Protein AF-A0A2R5GHR4-F1 (afdb_monomer_lite)

pLDDT: mean 83.98, std 18.54, range [34.81, 98.81]

Structure (mmCIF, N/CA/C/O backbone):
data_AF-A0A2R5GHR4-F1
#
_entry.id   AF-A0A2R5GHR4-F1
#
loop_
_atom_site.group_PDB
_atom_site.id
_atom_site.type_symbol
_atom_site.label_atom_id
_atom_site.label_alt_id
_atom_site.label_comp_id
_atom_site.label_asym_id
_atom_site.label_entity_id
_atom_site.label_seq_id
_atom_site.pdbx_PDB_ins_code
_atom_site.Cartn_x
_atom_site.Cartn_y
_atom_site.Cartn_z
_atom_site.occupancy
_atom_site.B_iso_or_equiv
_atom_site.auth_seq_id
_atom_site.auth_comp_id
_atom_site.auth_asym_id
_atom_site.auth_atom_id
_atom_site.pdbx_PDB_model_num
ATOM 1 N N . MET A 1 1 ? -2.493 9.385 21.998 1.00 93.25 1 MET A N 1
ATOM 2 C CA . MET A 1 1 ? -1.986 8.633 20.828 1.00 93.25 1 MET A CA 1
ATOM 3 C C . MET A 1 1 ? -2.315 9.451 19.591 1.00 93.25 1 MET A C 1
ATOM 5 O O . MET A 1 1 ? -3.429 9.962 19.545 1.00 93.25 1 MET A O 1
ATOM 9 N N . LEU A 1 2 ? -1.387 9.630 18.653 1.00 97.12 2 LEU A N 1
ATOM 10 C CA . LEU A 1 2 ? -1.606 10.367 17.405 1.00 97.12 2 LEU A CA 1
ATOM 11 C C . LEU A 1 2 ? -1.816 9.388 16.244 1.00 97.12 2 LEU A C 1
ATOM 13 O O . LEU A 1 2 ? -0.908 8.634 15.893 1.00 97.12 2 LEU A O 1
ATOM 17 N N . ILE A 1 3 ? -3.004 9.427 15.641 1.00 98.25 3 ILE A N 1
ATOM 18 C CA . ILE A 1 3 ? -3.356 8.667 14.438 1.00 98.25 3 ILE A CA 1
ATOM 19 C C . ILE A 1 3 ? -3.465 9.640 13.264 1.00 98.25 3 ILE A C 1
ATOM 21 O O . ILE A 1 3 ? -4.200 10.628 13.334 1.00 98.25 3 ILE A O 1
ATOM 25 N N . VAL A 1 4 ? -2.768 9.342 12.171 1.00 98.69 4 VAL A N 1
ATOM 26 C CA . VAL A 1 4 ? -2.856 10.110 10.926 1.00 98.69 4 VAL A CA 1
ATOM 27 C C . VAL A 1 4 ? -3.573 9.283 9.865 1.00 98.69 4 VAL A C 1
ATOM 29 O O . VAL A 1 4 ? -3.144 8.176 9.544 1.00 98.69 4 VAL A O 1
ATOM 32 N N . ILE A 1 5 ? -4.662 9.823 9.323 1.00 98.69 5 ILE A N 1
ATOM 33 C CA . ILE A 1 5 ? -5.384 9.276 8.174 1.00 98.69 5 ILE A CA 1
ATOM 34 C C . ILE A 1 5 ? -4.903 10.023 6.930 1.00 98.69 5 ILE A C 1
ATOM 36 O O . ILE A 1 5 ? -5.068 11.236 6.841 1.00 98.69 5 ILE A O 1
ATOM 40 N N . VAL A 1 6 ? -4.301 9.311 5.984 1.00 98.62 6 VAL A N 1
ATOM 41 C CA . VAL A 1 6 ? -3.724 9.892 4.769 1.00 98.62 6 VAL A CA 1
ATOM 42 C C . VAL A 1 6 ? -4.633 9.616 3.579 1.00 98.62 6 VAL A C 1
ATOM 44 O O . VAL A 1 6 ? -4.903 8.458 3.241 1.00 98.62 6 VAL A O 1
ATOM 47 N N . ASP A 1 7 ? -5.060 10.696 2.935 1.00 98.12 7 ASP A N 1
ATOM 48 C CA . ASP A 1 7 ? -5.719 10.695 1.637 1.00 98.12 7 ASP A CA 1
ATOM 49 C C . ASP A 1 7 ? -4.663 10.774 0.532 1.00 98.12 7 ASP A C 1
ATOM 51 O O . ASP A 1 7 ? -4.136 11.845 0.234 1.00 98.12 7 ASP A O 1
ATOM 55 N N . ALA A 1 8 ? -4.329 9.634 -0.071 1.00 97.44 8 ALA A N 1
ATOM 56 C CA . ALA A 1 8 ? -3.415 9.581 -1.209 1.00 97.44 8 ALA A CA 1
ATOM 57 C C . ALA A 1 8 ? -4.146 9.441 -2.556 1.00 97.44 8 ALA A C 1
ATOM 59 O O . ALA A 1 8 ? -3.587 8.919 -3.528 1.00 97.44 8 ALA A O 1
ATOM 60 N N . PHE A 1 9 ? -5.405 9.866 -2.624 1.00 95.75 9 PHE A N 1
ATOM 61 C CA . PHE A 1 9 ? -6.159 9.902 -3.867 1.00 95.75 9 PHE A CA 1
ATOM 62 C C . PHE A 1 9 ? -5.981 11.234 -4.609 1.00 95.75 9 PHE A C 1
ATOM 64 O O . PHE A 1 9 ? -5.372 12.180 -4.112 1.00 95.75 9 PHE A O 1
ATOM 71 N N . ASP A 1 10 ? -6.522 11.307 -5.823 1.00 91.31 10 ASP A N 1
ATOM 72 C CA . ASP A 1 10 ? -6.553 12.537 -6.609 1.00 91.31 10 ASP A CA 1
ATOM 73 C C . ASP A 1 10 ? -7.741 13.424 -6.194 1.00 91.31 10 ASP A C 1
ATOM 75 O O . ASP A 1 10 ? -8.857 12.918 -6.025 1.00 91.31 10 ASP A O 1
ATOM 79 N N . ASP A 1 11 ? -7.516 14.726 -6.007 1.00 88.75 11 ASP A N 1
ATOM 80 C CA . ASP A 1 11 ? -8.547 15.672 -5.546 1.00 88.75 11 ASP A CA 1
ATOM 81 C C . ASP A 1 11 ? -9.583 15.968 -6.638 1.00 88.75 11 ASP A C 1
ATOM 83 O O . ASP A 1 11 ? -10.757 16.200 -6.349 1.00 88.75 11 ASP A O 1
ATOM 87 N N . GLU A 1 12 ? -9.177 15.881 -7.905 1.00 89.94 12 GLU A N 1
ATOM 88 C CA . GLU A 1 12 ? -10.015 16.239 -9.055 1.00 89.94 12 GLU A CA 1
ATOM 89 C C . GLU A 1 12 ? -11.048 15.158 -9.411 1.00 89.94 12 GLU A C 1
ATOM 91 O O . GLU A 1 12 ? -12.048 15.416 -10.085 1.00 89.94 12 GLU A O 1
ATOM 96 N N . LYS A 1 13 ? -10.832 13.916 -8.965 1.00 91.75 13 LYS A N 1
ATOM 97 C CA . LYS A 1 13 ? -11.663 12.771 -9.349 1.00 91.75 13 LYS A CA 1
ATOM 98 C C . LYS A 1 13 ? -12.754 12.516 -8.311 1.00 91.75 13 LYS A C 1
ATOM 100 O O . LYS A 1 13 ? -12.500 12.003 -7.226 1.00 91.75 13 LYS A O 1
ATOM 105 N N . ALA A 1 14 ? -14.013 12.765 -8.677 1.00 94.38 14 ALA A N 1
ATOM 106 C CA . ALA A 1 14 ? -15.164 12.548 -7.788 1.00 94.38 14 ALA A CA 1
ATOM 107 C C . ALA A 1 14 ? -15.257 11.112 -7.231 1.00 94.38 14 ALA A C 1
ATOM 109 O O . ALA A 1 14 ? -15.670 10.893 -6.093 1.00 94.38 14 ALA A O 1
ATOM 110 N N . GLU A 1 15 ? -14.869 10.118 -8.030 1.00 92.19 15 GLU A N 1
ATOM 111 C CA . GLU A 1 15 ? -14.838 8.718 -7.613 1.00 92.19 15 GLU A CA 1
ATOM 112 C C . GLU A 1 15 ? -13.804 8.451 -6.504 1.00 92.19 15 GLU A C 1
ATOM 114 O O . GLU A 1 15 ? -14.095 7.729 -5.549 1.00 92.19 15 GLU A O 1
ATOM 119 N N . ASP A 1 16 ? -12.626 9.056 -6.616 1.00 94.00 16 ASP A N 1
ATOM 120 C CA . ASP A 1 16 ? -11.531 8.975 -5.650 1.00 94.00 16 ASP A CA 1
ATOM 121 C C . ASP A 1 16 ? -11.942 9.622 -4.316 1.00 94.00 16 ASP A C 1
ATOM 123 O O . ASP A 1 16 ? -11.793 9.017 -3.253 1.00 94.00 16 ASP A O 1
ATOM 127 N N . ARG A 1 17 ? -12.602 10.787 -4.368 1.00 96.00 17 ARG A N 1
ATOM 128 C CA . ARG A 1 17 ? -13.162 11.453 -3.176 1.00 96.00 17 ARG A CA 1
ATOM 129 C C . ARG A 1 17 ? -14.208 10.589 -2.463 1.00 96.00 17 ARG A C 1
ATOM 131 O O . ARG A 1 17 ? -14.214 10.492 -1.236 1.00 96.00 17 ARG A O 1
ATOM 138 N N . ARG A 1 18 ? -15.086 9.913 -3.219 1.00 95.88 18 ARG A N 1
ATOM 139 C CA . ARG A 1 18 ? -16.081 8.977 -2.653 1.00 95.88 18 ARG A CA 1
ATOM 140 C C . ARG A 1 18 ? -15.417 7.784 -1.968 1.00 95.88 18 ARG A C 1
ATOM 142 O O . ARG A 1 18 ? -15.896 7.348 -0.921 1.00 95.88 18 ARG A O 1
ATOM 149 N N . GLN A 1 19 ? -14.341 7.255 -2.551 1.00 95.31 19 GLN A N 1
ATOM 150 C CA . GLN A 1 19 ? -13.579 6.152 -1.962 1.00 95.31 19 GLN A CA 1
ATOM 151 C C . GLN A 1 19 ? -12.899 6.577 -0.667 1.00 95.31 19 GLN A C 1
ATOM 153 O O . GLN A 1 19 ? -13.066 5.895 0.345 1.00 95.31 19 GLN A O 1
ATOM 158 N N . PHE A 1 20 ? -12.213 7.722 -0.667 1.00 97.81 20 PHE A N 1
ATOM 159 C CA . PHE A 1 20 ? -11.577 8.228 0.542 1.00 97.81 20 PHE A CA 1
ATOM 160 C C . PHE A 1 20 ? -12.599 8.500 1.652 1.00 97.81 20 PHE A C 1
ATOM 162 O O . PHE A 1 20 ? -12.422 8.024 2.768 1.00 97.81 20 PHE A O 1
ATOM 169 N N . ALA A 1 21 ? -13.731 9.142 1.346 1.00 97.94 21 ALA A N 1
ATOM 170 C CA . ALA A 1 21 ? -14.786 9.372 2.336 1.00 97.94 21 ALA A CA 1
ATOM 171 C C . ALA A 1 21 ? -15.351 8.060 2.925 1.00 97.94 21 ALA A C 1
ATOM 173 O O . ALA A 1 21 ? -15.732 7.991 4.097 1.00 97.94 21 ALA A O 1
ATOM 174 N N . ALA A 1 22 ? -15.428 6.986 2.132 1.00 97.88 22 ALA A N 1
ATOM 175 C CA . ALA A 1 22 ? -15.822 5.667 2.628 1.00 97.88 22 ALA A CA 1
ATOM 176 C C . ALA A 1 22 ? -14.744 5.031 3.526 1.00 97.88 22 ALA A C 1
ATOM 178 O O . ALA A 1 22 ? -15.081 4.450 4.565 1.00 97.88 22 ALA A O 1
ATOM 179 N N . PHE A 1 23 ? -13.471 5.183 3.157 1.00 98.50 23 PHE A N 1
ATOM 180 C CA . PHE A 1 23 ? -12.331 4.743 3.956 1.00 98.50 23 PHE A CA 1
ATOM 181 C C . PHE A 1 23 ? -12.251 5.496 5.287 1.00 98.50 23 PHE A C 1
ATOM 183 O O . PHE A 1 23 ? -12.251 4.864 6.340 1.00 98.50 23 PHE A O 1
ATOM 190 N N . GLU A 1 24 ? -12.292 6.830 5.266 1.00 98.56 24 GLU A N 1
ATOM 191 C CA . GLU A 1 24 ? -12.218 7.682 6.456 1.00 98.56 24 GLU A CA 1
ATOM 192 C C . GLU A 1 24 ? -13.340 7.357 7.450 1.00 98.56 24 GLU A C 1
ATOM 194 O O . GLU A 1 24 ? -13.081 7.187 8.644 1.00 98.56 24 GLU A O 1
ATOM 199 N N . ARG A 1 25 ? -14.582 7.185 6.971 1.00 98.50 25 ARG A N 1
ATOM 200 C CA . ARG A 1 25 ? -15.698 6.736 7.824 1.00 98.50 25 ARG A CA 1
ATOM 201 C C . ARG A 1 25 ? -15.408 5.388 8.480 1.00 98.50 25 ARG A C 1
ATOM 203 O O . ARG A 1 25 ? -15.687 5.220 9.665 1.00 98.50 25 ARG A O 1
ATOM 210 N N . SER A 1 26 ? -14.818 4.454 7.736 1.00 98.50 26 SER A N 1
ATOM 211 C CA . SER A 1 26 ? -14.437 3.138 8.262 1.00 98.50 26 SER A CA 1
ATOM 212 C C . SER A 1 26 ? -13.311 3.249 9.297 1.00 98.50 26 SER A C 1
ATOM 214 O O . SER A 1 26 ? -13.380 2.595 10.335 1.00 98.50 26 SER A O 1
ATOM 216 N N . CYS A 1 27 ? -12.324 4.124 9.078 1.00 98.50 27 CYS A N 1
ATOM 217 C CA . CYS A 1 27 ? -11.276 4.433 10.054 1.00 98.50 27 CYS A CA 1
ATOM 218 C C . CYS A 1 27 ? -11.857 5.015 11.339 1.00 98.50 27 CYS A C 1
ATOM 220 O O . CYS A 1 27 ? -11.559 4.511 12.417 1.00 98.50 27 CYS A O 1
ATOM 222 N N . ARG A 1 28 ? -12.715 6.036 11.248 1.00 98.06 28 ARG A N 1
ATOM 223 C CA . ARG A 1 28 ? -13.328 6.668 12.427 1.00 98.06 28 ARG A CA 1
ATOM 224 C C . ARG A 1 28 ? -14.179 5.680 13.218 1.00 98.06 28 ARG A C 1
ATOM 226 O O . ARG A 1 28 ? -14.035 5.603 14.436 1.00 98.06 28 ARG A O 1
ATOM 233 N N . ALA A 1 29 ? -14.994 4.879 12.531 1.00 97.94 29 ALA A N 1
ATOM 234 C CA . ALA A 1 29 ? -15.778 3.823 13.164 1.00 97.94 29 ALA A CA 1
ATOM 235 C C . ALA A 1 29 ? -14.882 2.789 13.868 1.00 97.94 29 ALA A C 1
ATOM 237 O O . ALA A 1 29 ? -15.174 2.388 14.991 1.00 97.94 29 ALA A O 1
ATOM 238 N N . ALA A 1 30 ? -13.773 2.388 13.241 1.00 98.06 30 ALA A N 1
ATOM 239 C CA . ALA A 1 30 ? -12.823 1.445 13.821 1.00 98.06 30 ALA A CA 1
ATOM 240 C C . ALA A 1 30 ? -12.062 2.022 15.028 1.00 98.06 30 ALA A C 1
ATOM 242 O O . ALA A 1 30 ? -11.890 1.315 16.019 1.00 98.06 30 ALA A O 1
ATOM 243 N N . ILE A 1 31 ? -11.646 3.292 14.973 1.00 97.75 31 ILE A N 1
ATOM 244 C CA . ILE A 1 31 ? -10.963 3.994 16.073 1.00 97.75 31 ILE A CA 1
ATOM 245 C C . ILE A 1 31 ? -11.886 4.125 17.292 1.00 97.75 31 ILE A C 1
ATOM 247 O O . ILE A 1 31 ? -11.455 3.870 18.414 1.00 97.75 31 ILE A O 1
ATOM 251 N N . ALA A 1 32 ? -13.168 4.441 17.082 1.00 96.75 32 ALA A N 1
ATOM 252 C CA . ALA A 1 32 ? -14.145 4.582 18.166 1.00 96.75 32 ALA A CA 1
ATOM 253 C C . ALA A 1 32 ? -14.296 3.305 19.018 1.00 96.75 32 ALA A C 1
ATOM 255 O O . ALA A 1 32 ? -14.600 3.378 20.204 1.00 96.75 32 ALA A O 1
ATOM 256 N N . VAL A 1 33 ? -14.043 2.132 18.429 1.00 96.38 33 VAL A N 1
ATOM 257 C CA . VAL A 1 33 ? -14.149 0.820 19.093 1.00 96.38 33 VAL A CA 1
ATOM 258 C C . VAL A 1 33 ? -12.792 0.140 19.308 1.00 96.38 33 VAL A C 1
ATOM 260 O O . VAL A 1 33 ? -12.743 -1.042 19.663 1.00 96.38 33 VAL A O 1
ATOM 263 N N . SER A 1 34 ? -11.677 0.841 19.074 1.00 93.50 34 SER A N 1
ATOM 264 C CA . SER A 1 34 ? -10.338 0.247 19.181 1.00 93.50 34 SER A CA 1
ATOM 265 C C . SER A 1 34 ? -9.786 0.219 20.607 1.00 93.50 34 SER A C 1
ATOM 267 O O . SER A 1 34 ? -8.735 -0.374 20.830 1.00 93.50 34 SER A O 1
ATOM 269 N N . GLY A 1 35 ? -10.448 0.887 21.559 1.00 91.50 35 GLY A N 1
ATOM 270 C CA . GLY A 1 35 ? -9.938 1.068 22.923 1.00 91.50 35 GLY A CA 1
ATOM 271 C C . GLY A 1 35 ? -8.801 2.091 23.018 1.00 91.50 35 GLY A C 1
ATOM 272 O O . GLY A 1 35 ? -7.997 2.033 23.939 1.00 91.50 35 GLY A O 1
ATOM 273 N N . ALA A 1 36 ? -8.706 3.014 22.055 1.00 88.06 36 ALA A N 1
ATOM 274 C CA . ALA A 1 36 ? -7.656 4.035 21.976 1.00 88.06 36 ALA A CA 1
ATOM 275 C C . ALA A 1 36 ? -7.764 5.167 23.021 1.00 88.06 36 ALA A C 1
ATOM 277 O O . ALA A 1 36 ? -6.876 6.019 23.072 1.00 88.06 36 ALA A O 1
ATOM 278 N N . GLY A 1 37 ? -8.835 5.198 23.823 1.00 89.19 37 GLY A N 1
ATOM 279 C CA . GLY A 1 37 ? -9.166 6.333 24.685 1.00 89.19 37 GLY A CA 1
ATOM 280 C C . GLY A 1 37 ? -9.603 7.533 23.845 1.00 89.19 37 GLY A C 1
ATOM 281 O O . GLY A 1 37 ? -10.493 7.394 23.010 1.00 89.19 37 GLY A O 1
ATOM 282 N N . ASP A 1 38 ? -8.938 8.673 24.035 1.00 92.06 38 ASP A N 1
ATOM 283 C CA . ASP A 1 38 ? -9.125 9.898 23.248 1.00 92.06 38 ASP A CA 1
ATOM 284 C C . ASP A 1 38 ? -7.911 10.140 22.319 1.00 92.06 38 ASP A C 1
ATOM 286 O O . ASP A 1 38 ? -6.955 10.842 22.680 1.00 92.06 38 ASP A O 1
ATOM 290 N N . PRO A 1 39 ? -7.834 9.461 21.155 1.00 95.12 39 PRO A N 1
ATOM 291 C CA . PRO A 1 39 ? -6.731 9.645 20.225 1.00 95.12 39 PRO A CA 1
ATOM 292 C C . PRO A 1 39 ? -6.850 10.979 19.483 1.00 95.12 39 PRO A C 1
ATOM 294 O O . PRO A 1 39 ? -7.908 11.344 18.979 1.00 95.12 39 PRO A O 1
ATOM 297 N N . GLN A 1 40 ? -5.720 11.660 19.298 1.00 97.19 40 GLN A N 1
ATOM 298 C CA . GLN A 1 40 ? -5.643 12.781 18.368 1.00 97.19 40 GLN A CA 1
ATOM 299 C C . GLN A 1 40 ? -5.679 12.224 16.944 1.00 97.19 40 GLN A C 1
ATOM 301 O O . GLN A 1 40 ? -4.801 11.450 16.561 1.00 97.19 40 GLN A O 1
ATOM 306 N N . ILE A 1 41 ? -6.688 12.613 16.166 1.00 98.00 41 ILE A N 1
ATOM 307 C CA . ILE A 1 41 ? -6.857 12.180 14.776 1.00 98.00 41 ILE A CA 1
ATOM 308 C C . ILE A 1 41 ? -6.559 13.363 13.862 1.00 98.00 41 ILE A C 1
ATOM 310 O O . ILE A 1 41 ? -7.176 14.420 13.992 1.00 98.00 41 ILE A O 1
ATOM 314 N N . ARG A 1 42 ? -5.645 13.179 12.910 1.00 98.25 42 ARG A N 1
ATOM 315 C CA . ARG A 1 42 ? -5.382 14.151 11.841 1.00 98.25 42 ARG A CA 1
ATOM 316 C C . ARG A 1 42 ? -5.664 13.521 10.490 1.00 98.25 42 ARG A C 1
ATOM 318 O O . ARG A 1 42 ? -5.229 12.403 10.242 1.00 98.25 42 ARG A O 1
ATOM 325 N N . VAL A 1 43 ? -6.379 14.240 9.635 1.00 98.25 43 VAL A N 1
ATOM 326 C CA . VAL A 1 43 ? -6.581 13.859 8.235 1.00 98.25 43 VAL A CA 1
ATOM 327 C C . VAL A 1 43 ? -5.644 14.708 7.392 1.00 98.25 43 VAL A C 1
ATOM 329 O O . VAL A 1 43 ? -5.598 15.919 7.584 1.00 98.25 43 VAL A O 1
ATOM 332 N N . VAL A 1 44 ? -4.874 14.068 6.520 1.00 97.88 44 VAL A N 1
ATOM 333 C CA . VAL A 1 44 ? -3.793 14.695 5.755 1.00 97.88 44 VAL A CA 1
ATOM 334 C C . VAL A 1 44 ? -4.016 14.412 4.282 1.00 97.88 44 VAL A C 1
ATOM 336 O O . VAL A 1 44 ? -4.192 13.256 3.892 1.00 97.88 44 VAL A O 1
ATOM 339 N N . GLN A 1 45 ? -4.004 15.468 3.477 1.00 96.69 45 GLN A N 1
ATOM 340 C CA . GLN A 1 45 ? -4.148 15.362 2.027 1.00 96.69 45 GLN A CA 1
ATOM 341 C C . GLN A 1 45 ? -2.824 14.983 1.361 1.00 96.69 45 GLN A C 1
ATOM 343 O O . GLN A 1 45 ? -1.750 15.228 1.912 1.00 96.69 45 GLN A O 1
ATOM 348 N N . ARG A 1 46 ? -2.878 14.443 0.139 1.00 94.69 46 ARG A N 1
ATOM 349 C CA . ARG A 1 46 ? -1.687 13.986 -0.600 1.00 94.69 46 ARG A CA 1
ATOM 350 C C . ARG A 1 46 ? -0.582 15.045 -0.671 1.00 94.69 46 ARG A C 1
ATOM 352 O O . ARG A 1 46 ? 0.573 14.740 -0.402 1.00 94.69 46 ARG A O 1
ATOM 359 N N . LYS A 1 47 ? -0.950 16.294 -0.967 1.00 94.19 47 LYS A N 1
ATOM 360 C CA . LYS A 1 47 ? -0.032 17.448 -1.064 1.00 94.19 47 LYS A CA 1
ATOM 361 C C . LYS A 1 47 ? 0.627 17.845 0.265 1.00 94.19 47 LYS A C 1
ATOM 363 O O . LYS A 1 47 ? 1.578 18.612 0.282 1.00 94.19 47 LYS A O 1
ATOM 368 N N . GLU A 1 48 ? 0.098 17.352 1.379 1.00 95.38 48 GLU A N 1
ATOM 369 C CA . GLU A 1 48 ? 0.567 17.644 2.732 1.00 95.38 48 GLU A CA 1
ATOM 370 C C . GLU A 1 48 ? 1.379 16.477 3.310 1.00 95.38 48 GLU A C 1
ATOM 372 O O . GLU A 1 48 ? 1.835 16.562 4.449 1.00 95.38 48 GLU A O 1
ATOM 377 N N . ILE A 1 49 ? 1.579 15.382 2.561 1.00 96.25 49 ILE A N 1
ATOM 378 C CA . ILE A 1 49 ? 2.366 14.227 3.018 1.00 96.25 49 ILE A CA 1
ATOM 379 C C . ILE A 1 49 ? 3.817 14.631 3.296 1.00 96.25 49 ILE A C 1
ATOM 381 O O . ILE A 1 49 ? 4.391 14.165 4.282 1.00 96.25 49 ILE A O 1
ATOM 385 N N . ALA A 1 50 ? 4.378 15.541 2.491 1.00 93.56 50 ALA A N 1
ATOM 386 C CA . ALA A 1 50 ? 5.756 16.008 2.617 1.00 93.56 50 ALA A CA 1
ATOM 387 C C . ALA A 1 50 ? 6.107 16.503 4.038 1.00 93.56 50 ALA A C 1
ATOM 389 O O . ALA A 1 50 ? 7.236 16.312 4.490 1.00 93.56 50 ALA A O 1
ATOM 390 N N . GLN A 1 51 ? 5.131 17.026 4.798 1.00 94.19 51 GLN A N 1
ATOM 391 C CA . GLN A 1 51 ? 5.321 17.477 6.186 1.00 94.19 51 GLN A CA 1
ATOM 392 C C . GLN A 1 51 ? 5.679 16.348 7.174 1.00 94.19 51 GLN A C 1
ATOM 394 O O . GLN A 1 51 ? 6.008 16.628 8.322 1.00 94.19 51 GLN A O 1
ATOM 399 N N . TYR A 1 52 ? 5.567 15.083 6.762 1.00 95.38 52 TYR A N 1
ATOM 400 C CA . TYR A 1 52 ? 5.937 13.894 7.538 1.00 95.38 52 TYR A CA 1
ATOM 401 C C . TYR A 1 52 ? 7.120 13.141 6.921 1.00 95.38 52 TYR A C 1
ATOM 403 O O . TYR A 1 52 ? 7.403 12.013 7.322 1.00 95.38 52 TYR A O 1
ATOM 411 N N . THR A 1 53 ? 7.784 13.720 5.922 1.00 92.81 53 THR A N 1
ATOM 412 C CA . THR A 1 53 ? 8.880 13.061 5.209 1.00 92.81 53 THR A CA 1
ATOM 413 C C . THR A 1 53 ? 10.226 13.702 5.518 1.00 92.81 53 THR A C 1
ATOM 415 O O . THR A 1 53 ? 10.305 14.850 5.953 1.00 92.81 53 THR A O 1
ATOM 418 N N . TYR A 1 54 ? 11.287 12.925 5.310 1.00 89.50 54 TYR A N 1
ATOM 419 C CA . TYR A 1 54 ? 12.675 13.347 5.433 1.00 89.50 54 TYR A CA 1
ATOM 420 C C . TYR A 1 54 ? 13.423 12.925 4.165 1.00 89.50 54 TYR A C 1
ATOM 422 O O . TYR A 1 54 ? 13.424 11.745 3.810 1.00 89.50 54 TYR A O 1
ATOM 430 N N . SER A 1 55 ? 14.076 13.880 3.506 1.00 82.62 55 SER A N 1
ATOM 431 C CA . SER A 1 55 ? 15.030 13.641 2.419 1.00 82.62 55 SER A CA 1
ATOM 432 C C . SER A 1 55 ? 16.381 14.251 2.786 1.00 82.62 55 SER A C 1
ATOM 434 O O . SER A 1 55 ? 16.435 15.365 3.309 1.00 82.62 55 SER A O 1
ATOM 436 N N . GLU A 1 56 ? 17.474 13.536 2.510 1.00 72.31 56 GLU A N 1
ATOM 437 C CA . GLU A 1 56 ? 18.844 14.025 2.745 1.00 72.31 56 GLU A CA 1
ATOM 438 C C . GLU A 1 56 ? 19.199 15.217 1.844 1.00 72.31 56 GLU A C 1
ATOM 440 O O . GLU A 1 56 ? 20.072 16.012 2.185 1.00 72.31 56 GLU A O 1
ATOM 445 N N . ALA A 1 57 ? 18.510 15.367 0.708 1.00 73.94 57 ALA A N 1
ATOM 446 C CA . ALA A 1 57 ? 18.755 16.448 -0.243 1.00 73.94 57 ALA A CA 1
ATOM 447 C C . ALA A 1 57 ? 18.269 17.827 0.248 1.00 73.94 57 ALA A C 1
ATOM 449 O O . ALA A 1 57 ? 18.718 18.841 -0.281 1.00 73.94 57 ALA A O 1
ATOM 450 N N . ASP A 1 58 ? 17.380 17.879 1.247 1.00 69.81 58 ASP A N 1
ATOM 451 C CA . ASP A 1 58 ? 16.801 19.118 1.783 1.00 69.81 58 ASP A CA 1
ATOM 452 C C . ASP A 1 58 ? 17.026 19.212 3.299 1.00 69.81 58 ASP A C 1
ATOM 454 O O . ASP A 1 58 ? 16.170 18.875 4.103 1.00 69.81 58 ASP A O 1
ATOM 458 N N . THR A 1 59 ? 18.204 19.640 3.742 1.00 60.69 59 THR A N 1
ATOM 459 C CA . THR A 1 59 ? 18.588 19.572 5.165 1.00 60.69 59 THR A CA 1
ATOM 460 C C . THR A 1 59 ? 17.762 20.463 6.108 1.00 60.69 59 THR A C 1
ATOM 462 O O . THR A 1 59 ? 17.607 20.114 7.283 1.00 60.69 59 THR A O 1
ATOM 465 N N . ALA A 1 60 ? 17.196 21.582 5.636 1.00 57.41 60 ALA A N 1
ATOM 466 C CA . ALA A 1 60 ? 16.518 22.563 6.493 1.00 57.41 60 ALA A CA 1
ATOM 467 C C . ALA A 1 60 ? 15.040 22.220 6.768 1.00 57.41 60 ALA A C 1
ATOM 469 O O . ALA A 1 60 ? 14.617 22.232 7.929 1.00 57.41 60 ALA A O 1
ATOM 470 N N . GLY A 1 61 ? 14.258 21.861 5.741 1.00 59.41 61 GLY A N 1
ATOM 471 C CA . GLY A 1 61 ? 12.850 21.461 5.909 1.00 59.41 61 GLY A CA 1
ATOM 472 C C . GLY A 1 61 ? 12.693 20.100 6.602 1.00 59.41 61 GLY A C 1
ATOM 473 O O . GLY A 1 61 ? 11.802 19.884 7.434 1.00 59.41 61 GLY A O 1
ATOM 474 N N . SER A 1 62 ? 13.647 19.211 6.334 1.00 63.50 62 SER A N 1
ATOM 475 C CA . SER A 1 62 ? 13.602 17.780 6.638 1.00 63.50 62 SER A CA 1
ATOM 476 C C . SER A 1 62 ? 13.655 17.453 8.139 1.00 63.50 62 SER A C 1
ATOM 478 O O . SER A 1 62 ? 13.029 16.497 8.600 1.00 63.50 62 SER A O 1
ATOM 480 N N . THR A 1 63 ? 14.263 18.310 8.972 1.00 78.69 63 THR A N 1
ATOM 481 C CA . THR A 1 63 ? 14.294 18.087 10.435 1.00 78.69 63 THR A CA 1
ATOM 482 C C . THR A 1 63 ? 12.914 18.246 11.089 1.00 78.69 63 THR A C 1
ATOM 484 O O . THR A 1 63 ? 12.603 17.567 12.072 1.00 78.69 63 THR A O 1
ATOM 487 N N . SER A 1 64 ? 12.065 19.138 10.569 1.00 85.62 64 SER A N 1
ATOM 488 C CA . SER A 1 64 ? 10.710 19.321 11.107 1.00 85.62 64 SER A CA 1
ATOM 489 C C . SER A 1 64 ? 9.794 18.153 10.727 1.00 85.62 64 SER A C 1
ATOM 491 O O . SER A 1 64 ? 9.067 17.651 11.589 1.00 85.62 64 SER A O 1
ATOM 493 N N . GLY A 1 65 ? 9.924 17.656 9.492 1.00 89.75 65 GLY A N 1
ATOM 494 C CA . GLY A 1 65 ? 9.199 16.488 9.001 1.00 89.75 65 GLY A CA 1
ATOM 495 C C . GLY A 1 65 ? 9.528 15.213 9.768 1.00 89.75 65 GLY A C 1
ATOM 496 O O . GLY A 1 65 ? 8.619 14.488 10.173 1.00 89.75 65 GLY A O 1
ATOM 497 N N . LEU A 1 66 ? 10.804 14.996 10.097 1.00 91.31 66 LEU A N 1
ATOM 498 C CA . LEU A 1 66 ? 11.222 13.866 10.931 1.00 91.31 66 LEU A CA 1
ATOM 499 C C . LEU A 1 66 ? 10.607 13.922 12.340 1.00 91.31 66 LEU A C 1
ATOM 501 O O . LEU A 1 66 ? 10.063 12.932 12.825 1.00 91.31 66 LEU A O 1
ATOM 505 N N . LYS A 1 67 ? 10.603 15.100 12.982 1.00 93.00 67 LYS A N 1
ATOM 506 C CA . LYS A 1 67 ? 9.949 15.286 14.292 1.00 93.00 67 LYS A CA 1
ATOM 507 C C . LYS A 1 67 ? 8.439 15.056 14.218 1.00 93.00 67 LYS A C 1
ATOM 509 O O . LYS A 1 67 ? 7.855 14.529 15.166 1.00 93.00 67 LYS A O 1
ATOM 514 N N . ALA A 1 68 ? 7.793 15.480 13.131 1.00 95.00 68 ALA A N 1
ATOM 515 C CA . ALA A 1 68 ? 6.371 15.240 12.913 1.00 95.00 68 ALA A CA 1
ATOM 516 C C . ALA A 1 68 ? 6.088 13.744 12.721 1.00 95.00 68 ALA A C 1
ATOM 518 O O . ALA A 1 68 ? 5.177 13.223 13.361 1.00 95.00 68 ALA A O 1
ATOM 519 N N . PHE A 1 69 ? 6.896 13.056 11.913 1.00 96.81 69 PHE A N 1
ATOM 520 C CA . PHE A 1 69 ? 6.832 11.613 11.683 1.00 96.81 69 PHE A CA 1
ATOM 521 C C . PHE A 1 69 ? 6.993 10.806 12.976 1.00 96.81 69 PHE A C 1
ATOM 523 O O . PHE A 1 69 ? 6.180 9.925 13.268 1.00 96.81 69 PHE A O 1
ATOM 530 N N . ASP A 1 70 ? 7.992 11.138 13.796 1.00 95.81 70 ASP A N 1
ATOM 531 C CA . ASP A 1 70 ? 8.271 10.422 15.043 1.00 95.81 70 ASP A CA 1
ATOM 532 C C . ASP A 1 70 ? 7.099 10.474 16.023 1.00 95.81 70 ASP A C 1
ATOM 534 O O . ASP A 1 70 ? 6.817 9.476 16.695 1.00 95.81 70 ASP A O 1
ATOM 538 N N . ARG A 1 71 ? 6.378 11.602 16.053 1.00 96.19 71 ARG A N 1
ATOM 539 C CA . ARG A 1 71 ? 5.193 11.810 16.899 1.00 96.19 71 ARG A CA 1
ATOM 540 C C . ARG A 1 71 ? 3.983 10.979 16.477 1.00 96.19 71 ARG A C 1
ATOM 542 O O . ARG A 1 71 ? 3.079 10.813 17.292 1.00 96.19 71 ARG A O 1
ATOM 549 N N . VAL A 1 72 ? 3.923 10.498 15.235 1.00 97.38 72 VAL A N 1
ATOM 550 C CA . VAL A 1 72 ? 2.793 9.689 14.758 1.00 97.38 72 VAL A CA 1
ATOM 551 C C . VAL A 1 72 ? 2.920 8.265 15.288 1.00 97.38 72 VAL A C 1
ATOM 553 O O . VAL A 1 72 ? 3.940 7.605 15.089 1.00 97.38 72 VAL A O 1
ATOM 556 N N . ASP A 1 73 ? 1.875 7.771 15.948 1.00 96.88 73 ASP A N 1
ATOM 557 C CA . ASP A 1 73 ? 1.830 6.395 16.446 1.00 96.88 73 ASP A CA 1
ATOM 558 C C . ASP A 1 73 ? 1.352 5.429 15.348 1.00 96.88 73 ASP A C 1
ATOM 560 O O . ASP A 1 73 ? 1.910 4.342 15.190 1.00 96.88 73 ASP A O 1
ATOM 564 N N . ILE A 1 74 ? 0.325 5.823 14.582 1.00 98.38 74 ILE A N 1
ATOM 565 C CA . ILE A 1 74 ? -0.319 4.978 13.565 1.00 98.38 74 ILE A CA 1
ATOM 566 C C . ILE A 1 74 ? -0.632 5.796 12.309 1.00 98.38 74 ILE A C 1
ATOM 568 O O . ILE A 1 74 ? -1.278 6.843 12.397 1.00 98.38 74 ILE A O 1
ATOM 572 N N . PHE A 1 75 ? -0.256 5.272 11.142 1.00 98.69 75 PHE A N 1
ATOM 573 C CA . PHE A 1 75 ? -0.728 5.760 9.847 1.00 98.69 75 PHE A CA 1
ATOM 574 C C . PHE A 1 75 ? -1.825 4.848 9.284 1.00 98.69 75 PHE A C 1
ATOM 576 O O . PHE A 1 75 ? -1.662 3.628 9.205 1.00 98.69 75 PHE A O 1
ATOM 583 N N . LEU A 1 76 ? -2.937 5.443 8.861 1.00 98.81 76 LEU A N 1
ATOM 584 C CA . LEU A 1 76 ? -4.015 4.788 8.122 1.00 98.81 76 LEU A CA 1
ATOM 585 C C . LEU A 1 76 ? -4.062 5.412 6.731 1.00 98.81 76 LEU A C 1
ATOM 587 O O . LEU A 1 76 ? -4.391 6.584 6.596 1.00 98.81 76 LEU A O 1
ATOM 591 N N . ILE A 1 77 ? -3.691 4.663 5.701 1.00 98.75 77 ILE A N 1
ATOM 592 C CA . ILE A 1 77 ? -3.417 5.219 4.374 1.00 98.75 77 ILE A CA 1
ATOM 593 C C . ILE A 1 77 ? -4.308 4.526 3.354 1.00 98.75 77 ILE A C 1
ATOM 595 O O . ILE A 1 77 ? -4.323 3.297 3.277 1.00 98.75 77 ILE A O 1
ATOM 599 N N . ALA A 1 78 ? -5.002 5.302 2.530 1.00 98.25 78 ALA A N 1
ATOM 600 C CA . ALA A 1 78 ? -5.681 4.782 1.352 1.00 98.25 78 ALA A CA 1
ATOM 601 C C . ALA A 1 78 ? -5.203 5.528 0.109 1.00 98.25 78 ALA A C 1
ATOM 603 O O . ALA A 1 78 ? -5.069 6.750 0.121 1.00 98.25 78 ALA A O 1
ATOM 604 N N . ALA A 1 79 ? -4.925 4.771 -0.949 1.00 97.25 79 ALA A N 1
ATOM 605 C CA . ALA A 1 79 ? -4.365 5.297 -2.184 1.00 97.25 79 ALA A CA 1
ATOM 606 C C . ALA A 1 79 ? -5.115 4.760 -3.406 1.00 97.25 79 ALA A C 1
ATOM 608 O O . ALA A 1 79 ? -5.544 3.601 -3.437 1.00 97.25 79 ALA A O 1
ATOM 609 N N . SER A 1 80 ? -5.222 5.606 -4.435 1.00 94.19 80 SER A N 1
ATOM 610 C CA . SER A 1 80 ? -5.909 5.274 -5.685 1.00 94.19 80 SER A CA 1
ATOM 611 C C . SER A 1 80 ? -5.282 4.057 -6.355 1.00 94.19 80 SER A C 1
ATOM 613 O O . SER A 1 80 ? -4.062 3.969 -6.491 1.00 94.19 80 SER A O 1
ATOM 615 N N . ALA A 1 81 ? -6.115 3.152 -6.870 1.00 91.25 81 ALA A N 1
ATOM 616 C CA . ALA A 1 81 ? -5.681 1.952 -7.590 1.00 91.25 81 ALA A CA 1
ATOM 617 C C . ALA A 1 81 ? -4.851 2.243 -8.863 1.00 91.25 81 ALA A C 1
ATOM 619 O O . ALA A 1 81 ? -4.287 1.319 -9.452 1.00 91.25 81 ALA A O 1
ATOM 620 N N . ARG A 1 82 ? -4.806 3.511 -9.300 1.00 91.31 82 ARG A N 1
ATOM 621 C CA . ARG A 1 82 ? -4.040 3.998 -10.458 1.00 91.31 82 ARG A CA 1
ATOM 622 C C . ARG A 1 82 ? -2.690 4.615 -10.095 1.00 91.31 82 ARG A C 1
ATOM 624 O O . ARG A 1 82 ? -1.952 4.944 -11.018 1.00 91.31 82 ARG A O 1
ATOM 631 N N . LEU A 1 83 ? -2.418 4.845 -8.812 1.00 94.25 83 LEU A N 1
ATOM 632 C CA . LEU A 1 83 ? -1.177 5.453 -8.341 1.00 94.25 83 LEU A CA 1
ATOM 633 C C . LEU A 1 83 ? -0.094 4.373 -8.253 1.00 94.25 83 LEU A C 1
ATOM 635 O O . LEU A 1 83 ? -0.303 3.366 -7.575 1.00 94.25 83 LEU A O 1
ATOM 639 N N . LEU A 1 84 ? 1.035 4.577 -8.934 1.00 95.12 84 LEU A N 1
ATOM 640 C CA . LEU A 1 84 ? 2.130 3.602 -8.996 1.00 95.12 84 LEU A CA 1
ATOM 641 C C . LEU A 1 84 ? 3.368 4.103 -8.240 1.00 95.12 84 LEU A C 1
ATOM 643 O O . LEU A 1 84 ? 3.625 5.302 -8.278 1.00 95.12 84 LEU A O 1
ATOM 647 N N . PRO A 1 85 ? 4.174 3.217 -7.619 1.00 95.19 85 PRO A N 1
ATOM 648 C CA . PRO A 1 85 ? 5.291 3.622 -6.753 1.00 95.19 85 PRO A CA 1
ATOM 649 C C . PRO A 1 85 ? 6.421 4.417 -7.414 1.00 95.19 85 PRO A C 1
ATOM 651 O O . PRO A 1 85 ? 7.194 5.074 -6.728 1.00 95.19 85 PRO A O 1
ATOM 654 N N . TRP A 1 86 ? 6.550 4.325 -8.735 1.00 93.75 86 TRP A N 1
ATOM 655 C CA . TRP A 1 86 ? 7.597 4.991 -9.516 1.00 93.75 86 TRP A CA 1
ATOM 656 C C . TRP A 1 86 ? 7.116 6.285 -10.186 1.00 93.75 86 TRP A C 1
ATOM 658 O O . TRP A 1 86 ? 7.845 6.889 -10.970 1.00 93.75 86 TRP A O 1
ATOM 668 N N . GLU A 1 87 ? 5.882 6.716 -9.919 1.00 93.38 87 GLU A N 1
ATOM 669 C CA . GLU A 1 87 ? 5.347 7.960 -10.473 1.00 93.38 87 GLU A CA 1
ATOM 670 C C . GLU A 1 87 ? 5.768 9.167 -9.646 1.00 93.38 87 GLU A C 1
ATOM 672 O O . GLU A 1 87 ? 5.817 9.108 -8.416 1.00 93.38 87 GLU A O 1
ATOM 677 N N . GLU A 1 88 ? 5.992 10.293 -10.319 1.00 91.44 88 GLU A N 1
ATOM 678 C CA . GLU A 1 88 ? 6.306 11.571 -9.673 1.00 91.44 88 GLU A CA 1
ATOM 679 C C . GLU A 1 88 ? 5.200 12.006 -8.698 1.00 91.44 88 GLU A C 1
ATOM 681 O O . GLU A 1 88 ? 5.471 12.342 -7.549 1.00 91.44 88 GLU A O 1
ATOM 686 N N . ALA A 1 89 ? 3.933 11.854 -9.098 1.00 92.69 89 ALA A N 1
ATOM 687 C CA . ALA A 1 89 ? 2.770 12.175 -8.265 1.00 92.69 89 ALA A CA 1
ATOM 688 C C . ALA A 1 89 ? 2.650 11.328 -6.979 1.00 92.69 89 ALA A C 1
ATOM 690 O O . ALA A 1 89 ? 1.769 11.579 -6.156 1.00 92.69 89 ALA A O 1
ATOM 691 N N . SER A 1 90 ? 3.486 10.297 -6.823 1.00 94.94 90 SER A N 1
ATOM 692 C CA . SER A 1 90 ? 3.493 9.401 -5.667 1.00 94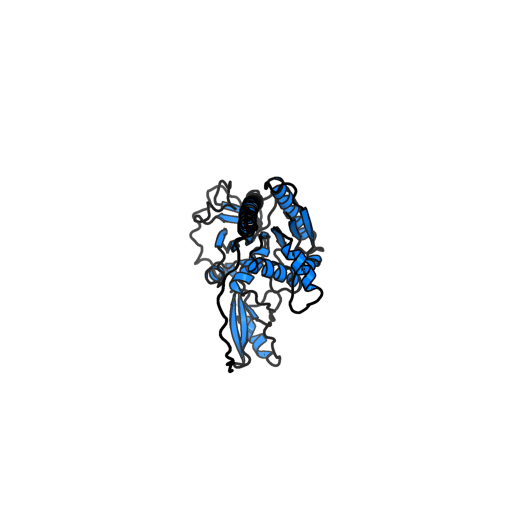.94 90 SER A CA 1
ATOM 693 C C . SER A 1 90 ? 4.732 9.530 -4.781 1.00 94.94 90 SER A C 1
ATOM 695 O O . SER A 1 90 ? 4.801 8.829 -3.774 1.00 94.94 90 SER A O 1
ATOM 697 N N . GLN A 1 91 ? 5.700 10.387 -5.126 1.00 93.69 91 GLN A N 1
ATOM 698 C CA . GLN A 1 91 ? 7.016 10.405 -4.472 1.00 93.69 91 GLN A CA 1
ATOM 699 C C . GLN A 1 91 ? 6.928 10.664 -2.967 1.00 93.69 91 GLN A C 1
ATOM 701 O O . GLN A 1 91 ? 7.522 9.915 -2.195 1.00 93.69 91 GLN A O 1
ATOM 706 N N . ASP A 1 92 ? 6.117 11.632 -2.533 1.00 95.06 92 ASP A N 1
ATOM 707 C CA . ASP A 1 92 ? 5.935 11.915 -1.103 1.00 95.06 92 ASP A CA 1
ATOM 708 C C . ASP A 1 92 ? 5.313 10.727 -0.360 1.00 95.06 92 ASP A C 1
ATOM 710 O O . ASP A 1 92 ? 5.750 10.360 0.733 1.00 95.06 92 ASP A O 1
ATOM 714 N N . LEU A 1 93 ? 4.318 10.072 -0.971 1.00 97.50 93 LEU A N 1
ATOM 715 C CA . LEU A 1 93 ? 3.719 8.861 -0.413 1.00 97.50 93 LEU A CA 1
ATOM 716 C C . LEU A 1 93 ? 4.748 7.730 -0.339 1.00 97.50 93 LEU A C 1
ATOM 718 O O . LEU A 1 93 ? 4.839 7.048 0.681 1.00 97.50 93 LEU A O 1
ATOM 722 N N . TYR A 1 94 ? 5.513 7.516 -1.407 1.00 96.88 94 TYR A N 1
ATOM 723 C CA . TYR A 1 94 ? 6.539 6.485 -1.453 1.00 96.88 94 TYR A CA 1
ATOM 724 C C . TYR A 1 94 ? 7.604 6.718 -0.383 1.00 96.88 94 TYR A C 1
ATOM 726 O O . TYR A 1 94 ? 7.940 5.784 0.347 1.00 96.88 94 TYR A O 1
ATOM 734 N N . LEU A 1 95 ? 8.071 7.958 -0.223 1.00 95.56 95 LEU A N 1
ATOM 735 C CA . LEU A 1 95 ? 9.037 8.336 0.800 1.00 95.56 95 LEU A CA 1
ATOM 736 C C . LEU A 1 95 ? 8.478 8.127 2.214 1.00 95.56 95 LEU A C 1
ATOM 738 O O . LEU A 1 95 ? 9.147 7.500 3.038 1.00 95.56 95 LEU A O 1
ATOM 742 N N . LEU A 1 96 ? 7.233 8.542 2.479 1.00 97.62 96 LEU A N 1
ATOM 743 C CA . LEU A 1 96 ? 6.559 8.272 3.755 1.00 97.62 96 LEU A CA 1
ATOM 744 C C . LEU A 1 96 ? 6.495 6.764 4.042 1.00 97.62 96 LEU A C 1
ATOM 746 O O . LEU A 1 96 ? 6.865 6.312 5.127 1.00 97.62 96 LEU A O 1
ATOM 750 N N . LEU A 1 97 ? 6.055 5.964 3.068 1.00 97.94 97 LEU A N 1
ATOM 751 C CA . LEU A 1 97 ? 5.940 4.512 3.221 1.00 97.94 97 LEU A CA 1
ATOM 752 C C . LEU A 1 97 ? 7.305 3.838 3.394 1.00 97.94 97 LEU A C 1
ATOM 754 O O . LEU A 1 97 ? 7.419 2.899 4.182 1.00 97.94 97 LEU A O 1
ATOM 758 N N . LYS A 1 98 ? 8.344 4.330 2.714 1.00 96.50 98 LYS A N 1
ATOM 759 C CA . LYS A 1 98 ? 9.737 3.892 2.864 1.00 96.50 98 LYS A CA 1
ATOM 760 C C . LYS A 1 98 ? 10.248 4.174 4.278 1.00 96.50 98 LYS A C 1
ATOM 762 O O . LYS A 1 98 ? 10.812 3.277 4.906 1.00 96.50 98 LYS A O 1
ATOM 767 N N . MET A 1 99 ? 9.987 5.365 4.820 1.00 95.75 99 MET A N 1
ATOM 768 C CA . MET A 1 99 ? 10.307 5.701 6.212 1.00 95.75 99 MET A CA 1
ATOM 769 C C . MET A 1 99 ? 9.555 4.791 7.186 1.00 95.75 99 MET A C 1
ATOM 771 O O . MET A 1 99 ? 10.181 4.189 8.060 1.00 95.75 99 MET A O 1
ATOM 775 N N . CYS A 1 100 ? 8.242 4.604 7.009 1.00 97.44 100 CYS A N 1
ATOM 776 C CA . CYS A 1 100 ? 7.444 3.681 7.823 1.00 97.44 100 CYS A CA 1
ATOM 777 C C . CYS A 1 100 ? 7.982 2.247 7.782 1.00 97.44 100 CYS A C 1
ATOM 779 O O . CYS A 1 100 ? 8.073 1.588 8.817 1.00 97.44 100 CYS A O 1
ATOM 781 N N . PHE A 1 101 ? 8.373 1.779 6.598 1.00 96.50 101 PHE A N 1
ATOM 782 C CA . PHE A 1 101 ? 8.914 0.444 6.376 1.00 96.50 101 PHE A CA 1
ATOM 783 C C . PHE A 1 101 ? 10.229 0.220 7.132 1.00 96.50 101 PHE A C 1
AT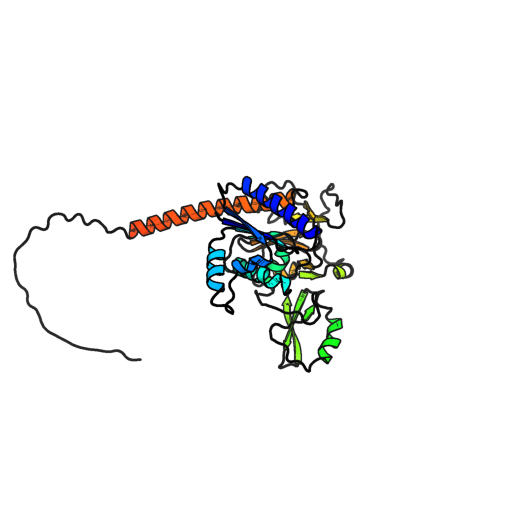OM 785 O O . PHE A 1 101 ? 10.376 -0.793 7.820 1.00 96.50 101 PHE A O 1
ATOM 792 N N . PHE A 1 102 ? 11.172 1.164 7.054 1.00 94.62 102 PHE A N 1
ATOM 793 C CA . PHE A 1 102 ? 12.472 1.028 7.720 1.00 94.62 102 PHE A CA 1
ATOM 794 C C . PHE A 1 102 ? 12.408 1.271 9.232 1.00 94.62 102 PHE A C 1
ATOM 796 O O . PHE A 1 102 ? 13.103 0.593 9.988 1.00 94.62 102 PHE A O 1
ATOM 803 N N . THR A 1 103 ? 11.543 2.179 9.685 1.00 95.56 103 THR A N 1
ATOM 804 C CA . THR A 1 103 ? 11.346 2.481 11.118 1.00 95.56 103 THR A CA 1
ATOM 805 C C . THR A 1 103 ? 10.342 1.552 11.803 1.00 95.56 103 THR A C 1
ATOM 807 O O . THR A 1 103 ? 10.166 1.623 13.018 1.00 95.56 103 THR A O 1
ATOM 810 N N . LYS A 1 104 ? 9.694 0.657 11.043 1.00 95.88 104 LYS A N 1
ATOM 811 C CA . LYS A 1 104 ? 8.662 -0.282 11.516 1.00 95.88 104 LYS A CA 1
ATOM 812 C C . LYS A 1 104 ? 7.480 0.417 12.203 1.00 95.88 104 LYS A C 1
ATOM 814 O O . LYS A 1 104 ? 6.891 -0.141 13.136 1.00 95.88 104 LYS A O 1
ATOM 819 N N . LYS A 1 105 ? 7.124 1.623 11.740 1.00 96.19 105 LYS A N 1
ATOM 820 C CA . LYS A 1 105 ? 5.911 2.323 12.188 1.00 96.19 105 LYS A CA 1
ATOM 821 C C . LYS A 1 105 ? 4.670 1.486 11.885 1.00 96.19 105 LYS A C 1
ATOM 823 O O . LYS A 1 105 ? 4.637 0.717 10.924 1.00 96.19 105 LYS A O 1
ATOM 828 N N . CYS A 1 106 ? 3.647 1.648 12.716 1.00 98.06 106 CYS A N 1
ATOM 829 C CA . CYS A 1 106 ? 2.370 0.979 12.534 1.00 98.06 106 CYS A CA 1
ATOM 830 C C . CYS A 1 106 ? 1.631 1.607 11.350 1.00 98.06 106 CYS A C 1
ATOM 832 O O . CYS A 1 106 ? 1.256 2.780 11.403 1.00 98.06 106 CYS A O 1
ATOM 834 N N . VAL A 1 107 ? 1.401 0.824 10.296 1.00 98.69 107 VAL A N 1
ATOM 835 C CA . VAL A 1 107 ? 0.699 1.270 9.088 1.00 98.69 107 VAL A CA 1
ATOM 836 C C . VAL A 1 107 ? -0.389 0.278 8.706 1.00 98.69 107 VAL A C 1
ATOM 838 O O . VAL A 1 107 ? -0.121 -0.911 8.535 1.00 98.69 107 VAL A O 1
ATOM 841 N N . PHE A 1 108 ? -1.602 0.787 8.498 1.00 98.81 108 PHE A N 1
ATOM 842 C CA . PHE A 1 108 ? -2.628 0.078 7.740 1.00 98.81 108 PHE A CA 1
ATOM 843 C C . PHE A 1 108 ? -2.832 0.756 6.387 1.00 98.81 108 PHE A C 1
ATOM 845 O O . PHE A 1 108 ? -3.190 1.931 6.327 1.00 98.81 108 PHE A O 1
ATOM 852 N N . GLY A 1 109 ? -2.617 0.008 5.310 1.00 98.56 109 GLY A N 1
ATOM 853 C CA . GLY A 1 109 ? -2.783 0.458 3.934 1.00 98.56 109 GLY A CA 1
ATOM 854 C C . GLY A 1 109 ? -4.001 -0.156 3.245 1.00 98.56 109 GLY A C 1
ATOM 855 O O . GLY A 1 109 ? -4.254 -1.354 3.388 1.00 98.56 109 GLY A O 1
ATOM 856 N N . ALA A 1 110 ? -4.706 0.628 2.435 1.00 98.31 110 ALA A N 1
ATOM 857 C CA . ALA A 1 110 ? -5.758 0.164 1.531 1.00 98.31 110 ALA A CA 1
ATOM 858 C C . ALA A 1 110 ? -5.507 0.596 0.077 1.00 98.31 110 ALA A C 1
ATOM 860 O O . ALA A 1 110 ? -4.799 1.574 -0.188 1.00 98.31 110 ALA A O 1
ATOM 861 N N . GLY A 1 111 ? -6.095 -0.132 -0.872 1.00 96.75 111 GLY A N 1
ATOM 862 C CA . GLY A 1 111 ? -5.956 0.140 -2.303 1.00 96.75 111 GLY A CA 1
ATOM 863 C C . GLY A 1 111 ? -4.545 -0.140 -2.831 1.00 96.75 111 GLY A C 1
ATOM 864 O O . GLY A 1 111 ? -4.002 -1.236 -2.666 1.00 96.75 111 GLY A O 1
ATOM 865 N N . SER A 1 112 ? -3.928 0.840 -3.498 1.00 96.50 112 SER A N 1
ATOM 866 C CA . SER A 1 112 ? -2.593 0.655 -4.092 1.00 96.50 112 SER A CA 1
ATOM 867 C C . SER A 1 112 ? -1.456 0.621 -3.071 1.00 96.50 112 SER A C 1
ATOM 869 O O . SER A 1 112 ? -0.367 0.189 -3.432 1.00 96.50 112 SER A O 1
ATOM 871 N N . VAL A 1 113 ? -1.678 0.942 -1.789 1.00 98.25 113 VAL A N 1
ATOM 872 C CA . VAL A 1 113 ? -0.623 0.888 -0.750 1.00 98.25 113 VAL A CA 1
ATOM 873 C C . VAL A 1 113 ? 0.051 -0.493 -0.676 1.00 98.25 113 VAL A C 1
ATOM 875 O O . VAL A 1 113 ? 1.255 -0.585 -0.437 1.00 98.25 113 VAL A O 1
ATOM 878 N N . ALA A 1 114 ? -0.677 -1.578 -0.961 1.00 98.00 114 ALA A N 1
ATOM 879 C CA . ALA A 1 114 ? -0.086 -2.915 -1.042 1.00 98.00 114 ALA A CA 1
ATOM 880 C C . ALA A 1 114 ? 0.928 -3.073 -2.195 1.00 98.00 114 ALA A C 1
ATOM 882 O O . ALA A 1 114 ? 1.895 -3.818 -2.051 1.00 98.00 114 ALA A O 1
ATOM 883 N N . GLN A 1 115 ? 0.761 -2.348 -3.308 1.00 96.88 115 GLN A N 1
ATOM 884 C CA . GLN A 1 115 ? 1.750 -2.290 -4.394 1.00 96.88 115 GLN A CA 1
ATOM 885 C C . GLN A 1 115 ? 3.008 -1.534 -3.964 1.00 96.88 115 GLN A C 1
ATOM 887 O O . GLN A 1 115 ? 4.106 -1.974 -4.286 1.00 96.88 115 GLN A O 1
ATOM 892 N N . PHE A 1 116 ? 2.873 -0.453 -3.189 1.00 97.94 116 PHE A N 1
ATOM 893 C CA . PHE A 1 116 ? 4.026 0.249 -2.613 1.00 97.94 116 PHE A CA 1
ATOM 894 C C . PHE A 1 116 ? 4.797 -0.654 -1.651 1.00 97.94 116 PHE A C 1
ATOM 896 O O . PHE A 1 116 ? 6.021 -0.731 -1.734 1.00 97.94 116 PHE A O 1
ATOM 903 N N . LEU A 1 117 ? 4.098 -1.392 -0.781 1.00 98.00 117 LEU A N 1
ATOM 904 C CA . LEU A 1 117 ? 4.745 -2.356 0.110 1.00 98.00 117 LEU A CA 1
ATOM 905 C C . LEU A 1 117 ? 5.458 -3.463 -0.681 1.00 98.00 117 LEU A C 1
ATOM 907 O O . LEU A 1 117 ? 6.609 -3.782 -0.392 1.00 98.00 117 LEU A O 1
ATOM 911 N N . ALA A 1 118 ? 4.810 -4.011 -1.712 1.00 97.31 118 ALA A N 1
ATOM 912 C CA . ALA A 1 118 ? 5.426 -4.992 -2.599 1.00 97.31 118 ALA A CA 1
ATOM 913 C C . ALA A 1 118 ? 6.691 -4.441 -3.275 1.00 97.31 118 ALA A C 1
ATOM 915 O O . ALA A 1 118 ? 7.725 -5.112 -3.265 1.00 97.31 118 ALA A O 1
ATOM 916 N N . PHE A 1 119 ? 6.628 -3.206 -3.775 1.00 97.12 119 PHE A N 1
ATOM 917 C CA . PHE A 1 119 ? 7.750 -2.514 -4.400 1.00 97.12 119 PHE A CA 1
ATOM 918 C C . PHE A 1 119 ? 8.904 -2.265 -3.421 1.00 97.12 119 PHE A C 1
ATOM 920 O O . PHE A 1 119 ? 10.056 -2.519 -3.759 1.00 97.12 119 PHE A O 1
ATOM 927 N N . LEU A 1 120 ? 8.626 -1.863 -2.178 1.00 97.06 120 LEU A N 1
ATOM 928 C CA . LEU A 1 120 ? 9.646 -1.730 -1.129 1.00 97.06 120 LEU A CA 1
ATOM 929 C C . LEU A 1 120 ? 10.319 -3.076 -0.823 1.00 97.06 120 LEU A C 1
ATOM 931 O O . LEU A 1 120 ? 11.547 -3.156 -0.710 1.00 97.06 120 LEU A O 1
ATOM 935 N N . CYS A 1 121 ? 9.527 -4.148 -0.752 1.00 96.12 121 CYS A N 1
ATOM 936 C CA . CYS A 1 121 ? 10.013 -5.495 -0.479 1.00 96.12 121 CYS A CA 1
ATOM 937 C C . CYS A 1 121 ? 10.956 -6.027 -1.572 1.00 96.12 121 CYS A C 1
ATOM 939 O O . CYS A 1 121 ? 11.999 -6.619 -1.261 1.00 96.12 121 CYS A O 1
ATOM 941 N N . THR A 1 122 ? 10.604 -5.832 -2.847 1.00 94.81 122 THR A N 1
ATOM 942 C CA . THR A 1 122 ? 11.338 -6.392 -3.996 1.00 94.81 122 THR A CA 1
ATOM 943 C C . THR A 1 122 ? 12.381 -5.434 -4.575 1.00 94.81 122 THR A C 1
ATOM 945 O O . THR A 1 122 ? 13.492 -5.862 -4.899 1.00 94.81 122 THR A O 1
ATOM 948 N N . GLY A 1 123 ? 12.048 -4.147 -4.663 1.00 85.38 123 GLY A N 1
ATOM 949 C CA . GLY A 1 123 ? 12.843 -3.068 -5.254 1.00 85.38 123 GLY A CA 1
ATOM 950 C C . GLY A 1 123 ? 13.904 -2.477 -4.325 1.00 85.38 123 GLY A C 1
ATOM 951 O O . GLY A 1 123 ? 14.682 -1.628 -4.750 1.00 85.38 123 GLY A O 1
ATOM 952 N N . ARG A 1 124 ? 13.988 -2.947 -3.071 1.00 79.31 124 ARG A N 1
ATOM 953 C CA . ARG A 1 124 ? 15.002 -2.546 -2.072 1.00 79.31 124 ARG A CA 1
ATOM 954 C C . ARG A 1 124 ? 14.963 -1.058 -1.697 1.00 79.31 124 ARG A C 1
ATOM 956 O O . ARG A 1 124 ? 15.974 -0.520 -1.256 1.00 79.31 124 ARG A O 1
ATOM 963 N N . GLY A 1 125 ? 13.818 -0.401 -1.868 1.00 79.38 125 GLY A N 1
ATOM 964 C CA . GLY A 1 125 ? 13.669 1.023 -1.568 1.00 79.38 125 GLY A CA 1
ATOM 965 C C . GLY A 1 125 ? 14.433 1.942 -2.525 1.00 79.38 125 GLY A C 1
ATOM 966 O O . GLY A 1 125 ? 14.799 3.044 -2.127 1.00 79.38 125 GLY A O 1
ATOM 967 N N . ILE A 1 126 ? 14.725 1.489 -3.746 1.00 85.56 126 ILE A N 1
ATOM 968 C CA . ILE A 1 126 ? 15.425 2.287 -4.758 1.00 85.56 126 ILE A CA 1
ATOM 969 C C . ILE A 1 126 ? 14.412 3.164 -5.492 1.00 85.56 126 ILE A C 1
ATOM 971 O O . ILE A 1 126 ? 13.301 2.724 -5.787 1.00 85.56 126 ILE A O 1
ATOM 975 N N . ASP A 1 127 ? 14.810 4.396 -5.782 1.00 88.19 127 ASP A N 1
ATOM 976 C CA . ASP A 1 127 ? 14.010 5.332 -6.561 1.00 88.19 127 ASP A CA 1
ATOM 977 C C . ASP A 1 127 ? 14.307 5.071 -8.042 1.00 88.19 127 ASP A C 1
ATOM 979 O O . ASP A 1 127 ? 15.467 5.075 -8.466 1.00 88.19 127 ASP A O 1
ATOM 983 N N . VAL A 1 128 ? 13.267 4.779 -8.821 1.00 91.12 128 VAL A N 1
ATOM 984 C CA . VAL A 1 128 ? 13.395 4.373 -10.226 1.00 91.12 128 VAL A CA 1
ATOM 985 C C . VAL A 1 128 ? 12.486 5.207 -11.118 1.00 91.12 128 VAL A C 1
ATOM 987 O O . VAL A 1 128 ? 11.418 5.643 -10.694 1.00 91.12 128 VAL A O 1
ATOM 990 N N . HIS A 1 129 ? 12.906 5.393 -12.364 1.00 91.50 129 HIS A N 1
ATOM 991 C CA . HIS A 1 129 ? 12.194 6.138 -13.390 1.00 91.50 129 HIS A CA 1
ATOM 992 C C . HIS A 1 129 ? 12.089 5.291 -14.669 1.00 91.50 129 HIS A C 1
ATOM 994 O O . HIS A 1 129 ? 13.072 5.168 -15.404 1.00 91.50 129 HIS A O 1
ATOM 1000 N N . PRO A 1 130 ? 10.933 4.653 -14.929 1.00 90.88 130 PRO A N 1
ATOM 1001 C CA . PRO A 1 130 ? 10.720 3.910 -16.164 1.00 90.88 130 PRO A CA 1
ATOM 1002 C C . PRO A 1 130 ? 10.766 4.823 -17.393 1.00 90.88 130 PRO A C 1
ATOM 1004 O O . PRO A 1 130 ? 9.941 5.726 -17.522 1.00 90.88 130 PRO A O 1
ATOM 1007 N N . VAL A 1 131 ? 11.702 4.571 -18.312 1.00 88.94 131 VAL A N 1
ATOM 1008 C CA . VAL A 1 131 ? 11.872 5.392 -19.529 1.00 88.94 131 VAL A CA 1
ATOM 1009 C C . VAL A 1 131 ? 11.023 4.910 -20.708 1.00 88.94 131 VAL A C 1
ATOM 1011 O O . VAL A 1 131 ? 10.800 5.661 -21.651 1.00 88.94 131 VAL A O 1
ATOM 1014 N N . ASN A 1 132 ? 10.475 3.693 -20.638 1.00 89.12 132 ASN A N 1
ATOM 1015 C CA . ASN A 1 132 ? 9.539 3.134 -21.623 1.00 89.12 132 ASN A CA 1
ATOM 1016 C C . ASN A 1 132 ? 8.064 3.414 -21.289 1.00 89.12 132 ASN A C 1
ATOM 1018 O O . ASN A 1 132 ? 7.185 2.588 -21.538 1.00 89.12 132 ASN A O 1
ATOM 1022 N N . GLY A 1 133 ? 7.793 4.588 -20.718 1.00 86.88 133 GLY A N 1
ATOM 1023 C CA . GLY A 1 133 ? 6.450 5.056 -20.389 1.00 86.88 133 GLY A CA 1
ATOM 1024 C C . GLY A 1 133 ? 5.984 4.715 -18.971 1.00 86.88 133 GLY A C 1
ATOM 1025 O O . GLY A 1 133 ? 6.538 3.867 -18.275 1.00 86.88 133 GLY A O 1
ATOM 1026 N N . ARG A 1 134 ? 4.906 5.393 -18.553 1.00 88.19 134 ARG A N 1
ATOM 1027 C CA . ARG A 1 134 ? 4.359 5.374 -17.182 1.00 88.19 134 ARG A CA 1
ATOM 1028 C C . ARG A 1 134 ? 4.100 3.969 -16.633 1.00 88.19 134 ARG A C 1
ATOM 1030 O O . ARG A 1 134 ? 4.374 3.699 -15.470 1.00 88.19 134 ARG A O 1
ATOM 1037 N N . GLU A 1 135 ? 3.549 3.085 -17.457 1.00 88.50 135 GLU A N 1
ATOM 1038 C CA . GLU A 1 135 ? 3.211 1.709 -17.072 1.00 88.50 135 GLU A CA 1
ATOM 1039 C C . GLU A 1 135 ? 4.226 0.684 -17.608 1.00 88.50 135 GLU A C 1
ATOM 1041 O O . GLU A 1 135 ? 3.947 -0.514 -17.588 1.00 88.50 135 GLU A O 1
ATOM 1046 N N . GLY A 1 136 ? 5.376 1.139 -18.111 1.00 87.69 136 GLY A N 1
ATOM 1047 C CA . GLY A 1 136 ? 6.321 0.302 -18.842 1.00 87.69 136 GLY A CA 1
ATOM 1048 C C . GLY A 1 136 ? 5.785 -0.203 -20.187 1.00 87.69 136 GLY A C 1
ATOM 1049 O O . GLY A 1 136 ? 4.703 0.174 -20.649 1.00 87.69 136 GLY A O 1
ATOM 1050 N N . GLY A 1 137 ? 6.557 -1.098 -20.798 1.00 86.12 137 GLY A N 1
ATOM 1051 C CA . GLY A 1 137 ? 6.292 -1.717 -22.100 1.00 86.12 137 GLY A CA 1
ATOM 1052 C C . GLY A 1 137 ? 6.586 -3.215 -22.073 1.00 86.12 137 GLY A C 1
ATOM 1053 O O . GLY A 1 137 ? 6.912 -3.756 -21.017 1.00 86.12 137 GLY A O 1
ATOM 1054 N N . SER A 1 138 ? 6.435 -3.909 -23.202 1.00 80.69 138 SER A N 1
ATOM 1055 C CA . SER A 1 138 ? 6.874 -5.306 -23.311 1.00 80.69 138 SER A CA 1
ATOM 1056 C C . SER A 1 138 ? 8.361 -5.376 -23.635 1.00 80.69 138 SER A C 1
ATOM 1058 O O . SER A 1 138 ? 8.888 -4.494 -24.310 1.00 80.69 138 SER A O 1
ATOM 1060 N N . LEU A 1 139 ? 9.025 -6.467 -23.242 1.00 72.25 139 LEU A N 1
ATOM 1061 C CA . LEU A 1 139 ? 10.404 -6.724 -23.665 1.00 72.25 139 LEU A CA 1
ATOM 1062 C C . LEU A 1 139 ? 10.558 -6.775 -25.196 1.00 72.25 139 LEU A C 1
ATOM 1064 O O . LEU A 1 139 ? 11.593 -6.387 -25.718 1.00 72.25 139 LEU A O 1
ATOM 1068 N N . GLY A 1 140 ? 9.528 -7.213 -25.926 1.00 68.56 140 GLY A N 1
ATOM 1069 C CA . GLY A 1 140 ? 9.550 -7.231 -27.395 1.00 68.56 140 GLY A CA 1
ATOM 1070 C C . GLY A 1 140 ? 9.548 -5.842 -28.042 1.00 68.56 140 GLY A C 1
ATOM 1071 O O . GLY A 1 140 ? 9.902 -5.720 -29.208 1.00 68.56 140 GLY A O 1
ATOM 1072 N N . ASP A 1 141 ? 9.191 -4.799 -27.287 1.00 67.00 141 ASP A N 1
ATOM 1073 C CA . ASP A 1 141 ? 9.209 -3.409 -27.751 1.00 67.00 141 ASP A CA 1
ATOM 1074 C C . ASP A 1 141 ? 10.575 -2.733 -27.470 1.00 67.00 141 ASP A C 1
ATOM 1076 O O . ASP A 1 141 ? 10.784 -1.573 -27.827 1.00 67.00 141 ASP A O 1
ATOM 1080 N N . LEU A 1 142 ? 11.514 -3.445 -26.821 1.00 62.56 142 LEU A N 1
ATOM 1081 C CA . LEU A 1 142 ? 12.818 -2.921 -26.388 1.00 62.56 142 LEU A CA 1
ATOM 1082 C C . LEU A 1 142 ? 13.780 -2.620 -27.533 1.00 62.56 142 LEU A C 1
ATOM 1084 O O . LEU A 1 142 ? 14.561 -1.677 -27.409 1.00 62.56 142 LEU A O 1
ATOM 1088 N N . ASP A 1 143 ? 13.721 -3.373 -28.633 1.00 59.78 143 ASP A N 1
ATOM 1089 C CA . ASP A 1 143 ? 14.628 -3.194 -29.778 1.00 59.78 143 ASP A CA 1
ATOM 1090 C C . ASP A 1 143 ? 14.502 -1.776 -30.374 1.00 59.78 143 ASP A C 1
ATOM 1092 O O . ASP A 1 143 ? 15.475 -1.193 -30.853 1.00 59.78 143 ASP A O 1
ATOM 1096 N N . ALA A 1 144 ? 13.326 -1.146 -30.241 1.00 58.97 144 ALA A N 1
ATOM 1097 C CA . ALA A 1 144 ? 13.107 0.250 -30.622 1.00 58.97 144 ALA A CA 1
ATOM 1098 C C . ALA A 1 144 ? 13.822 1.260 -29.697 1.00 58.97 144 ALA A C 1
ATOM 1100 O O . ALA A 1 144 ? 14.097 2.389 -30.107 1.00 58.97 144 ALA A O 1
ATOM 1101 N N . HIS A 1 145 ? 14.131 0.885 -28.452 1.00 54.78 145 HIS A N 1
ATOM 1102 C CA . HIS A 1 145 ? 14.851 1.715 -27.478 1.00 54.78 145 HIS A CA 1
ATOM 1103 C C . HIS A 1 145 ? 16.364 1.474 -27.477 1.00 54.78 145 HIS A C 1
ATOM 1105 O O . HIS A 1 145 ? 17.114 2.392 -27.139 1.00 54.78 145 HIS A O 1
ATOM 1111 N N . GLU A 1 146 ? 16.835 0.301 -27.912 1.00 55.84 146 GLU A N 1
ATOM 1112 C CA . GLU A 1 146 ? 18.265 0.067 -28.163 1.00 55.84 146 GLU A CA 1
ATOM 1113 C C . GLU A 1 146 ? 18.809 0.997 -29.265 1.00 55.84 146 GLU A C 1
ATOM 1115 O O . GLU A 1 146 ? 19.946 1.462 -29.185 1.00 55.84 146 GLU A O 1
ATOM 1120 N N . MET A 1 147 ? 17.973 1.373 -30.242 1.00 49.78 147 MET A N 1
ATOM 1121 C CA . MET A 1 147 ? 18.363 2.255 -31.352 1.00 49.78 147 MET A CA 1
ATOM 1122 C C . MET A 1 147 ? 18.493 3.745 -30.985 1.00 49.78 147 MET A C 1
ATOM 1124 O O . MET A 1 147 ? 19.097 4.510 -31.739 1.00 49.78 147 MET A O 1
ATOM 1128 N N . ALA A 1 148 ? 17.998 4.176 -29.820 1.00 53.94 148 ALA A N 1
ATOM 1129 C CA . ALA A 1 148 ? 18.100 5.565 -29.356 1.00 53.94 148 ALA A CA 1
ATOM 1130 C C . ALA A 1 148 ? 19.384 5.852 -28.544 1.00 53.94 148 ALA A C 1
ATOM 1132 O O . ALA A 1 148 ? 19.507 6.923 -27.946 1.00 53.94 148 ALA A O 1
ATOM 1133 N N . ALA A 1 149 ? 20.343 4.913 -28.514 1.00 52.16 149 ALA A N 1
ATOM 1134 C CA . ALA A 1 149 ? 21.551 4.892 -27.677 1.00 52.16 149 ALA A CA 1
ATOM 1135 C C . ALA A 1 149 ? 22.619 5.973 -27.985 1.00 52.16 149 ALA A C 1
ATOM 1137 O O . ALA A 1 149 ? 23.817 5.696 -28.047 1.00 52.16 149 ALA A O 1
ATOM 1138 N N . ARG A 1 150 ? 22.204 7.237 -28.110 1.00 53.16 150 ARG A N 1
ATOM 1139 C CA . ARG A 1 150 ? 23.063 8.430 -27.999 1.00 53.16 150 ARG A CA 1
ATOM 1140 C C . ARG A 1 150 ? 22.886 9.181 -26.672 1.00 53.16 150 ARG A C 1
ATOM 1142 O O . ARG A 1 150 ? 23.464 10.249 -26.504 1.00 53.16 150 ARG A O 1
ATOM 1149 N N . VAL A 1 151 ? 22.120 8.638 -25.723 1.00 64.81 151 VAL A N 1
ATOM 1150 C CA . VAL A 1 151 ? 21.782 9.314 -24.461 1.00 64.81 151 VAL A CA 1
ATOM 1151 C C . VAL A 1 151 ? 22.476 8.633 -23.280 1.00 64.81 151 VAL A C 1
ATOM 1153 O O . VAL A 1 151 ? 22.422 7.415 -23.115 1.00 64.81 151 VAL A O 1
ATOM 1156 N N . VAL A 1 152 ? 23.145 9.427 -22.443 1.00 76.50 152 VAL A N 1
ATOM 1157 C CA . VAL A 1 152 ? 23.654 8.973 -21.144 1.00 76.50 152 VAL A CA 1
ATOM 1158 C C . VAL A 1 152 ? 22.453 8.757 -20.227 1.00 76.50 152 VAL A C 1
ATOM 1160 O O . VAL A 1 152 ? 21.864 9.725 -19.762 1.00 76.50 152 VAL A O 1
ATOM 1163 N N . PHE A 1 153 ? 22.093 7.500 -19.962 1.00 78.56 153 PHE A N 1
ATOM 1164 C CA . PHE A 1 153 ? 21.042 7.158 -19.000 1.00 78.56 153 PHE A CA 1
ATOM 1165 C C . PHE A 1 153 ? 21.542 7.293 -17.546 1.00 78.56 153 PHE A C 1
ATOM 1167 O O . PHE A 1 153 ? 22.515 6.616 -17.171 1.00 78.56 153 PHE A O 1
ATOM 1174 N N . PRO A 1 154 ? 20.898 8.132 -16.711 1.00 83.69 154 PRO A N 1
ATOM 1175 C CA . PRO A 1 154 ? 21.072 8.140 -15.262 1.00 83.69 154 PRO A CA 1
ATOM 1176 C C . PRO A 1 154 ? 20.853 6.762 -14.626 1.00 83.69 154 PRO A C 1
ATOM 1178 O O . PRO A 1 154 ? 20.111 5.931 -15.131 1.00 83.69 154 PRO A O 1
ATOM 1181 N N . ARG A 1 155 ? 21.435 6.526 -13.442 1.00 83.25 155 ARG A N 1
ATOM 1182 C CA . ARG A 1 155 ? 21.267 5.248 -12.714 1.00 83.25 155 ARG A CA 1
ATOM 1183 C C . ARG A 1 155 ? 19.831 4.954 -12.265 1.00 83.25 155 ARG A C 1
ATOM 1185 O O . ARG A 1 155 ? 19.522 3.801 -11.995 1.00 83.25 155 ARG A O 1
ATOM 1192 N N . LYS A 1 156 ? 18.996 5.988 -12.136 1.00 88.75 156 LYS A N 1
ATOM 1193 C CA . LYS A 1 156 ? 17.577 5.854 -11.784 1.00 88.75 156 LYS A CA 1
ATOM 1194 C C . LYS A 1 156 ? 16.719 5.433 -12.978 1.00 88.75 156 LYS A C 1
ATOM 1196 O O . LYS A 1 156 ? 15.615 4.943 -12.771 1.00 88.75 156 LYS A O 1
ATOM 1201 N N . ASP A 1 157 ? 17.223 5.605 -14.198 1.00 90.38 157 ASP A N 1
ATOM 1202 C CA . ASP A 1 157 ? 16.483 5.303 -15.413 1.00 90.38 157 ASP A CA 1
ATOM 1203 C C . ASP A 1 157 ? 16.497 3.796 -15.658 1.00 90.38 157 ASP A C 1
ATOM 1205 O O . ASP A 1 157 ? 17.549 3.148 -15.717 1.00 90.38 157 ASP A O 1
ATOM 1209 N N . VAL A 1 158 ? 15.301 3.233 -15.773 1.00 91.75 158 VAL A N 1
ATOM 1210 C CA . VAL A 1 158 ? 15.088 1.793 -15.913 1.00 91.75 158 VAL A CA 1
ATOM 1211 C C . VAL A 1 158 ? 14.126 1.507 -17.053 1.00 91.75 158 VAL A C 1
ATOM 1213 O O . VAL A 1 158 ? 13.295 2.339 -17.411 1.00 91.75 158 VAL A O 1
ATOM 1216 N N . LEU A 1 159 ? 14.196 0.300 -17.595 1.00 91.88 159 LEU A N 1
ATOM 1217 C CA . LEU A 1 159 ? 13.119 -0.255 -18.403 1.00 91.88 159 LEU A CA 1
ATOM 1218 C C . LEU A 1 159 ? 12.271 -1.169 -17.538 1.00 91.88 159 LEU A C 1
ATOM 1220 O O . LEU A 1 159 ? 12.803 -2.016 -16.824 1.00 91.88 159 LEU A O 1
ATOM 1224 N N . LEU A 1 160 ? 10.959 -0.970 -17.591 1.00 93.12 160 LEU A N 1
ATOM 1225 C CA . LEU A 1 160 ? 9.982 -1.772 -16.867 1.00 93.12 160 LEU A CA 1
ATOM 1226 C C . LEU A 1 160 ? 9.262 -2.691 -17.849 1.00 93.12 160 LEU A C 1
ATOM 1228 O O . LEU A 1 160 ? 8.579 -2.201 -18.753 1.00 93.12 160 LEU A O 1
ATOM 1232 N N . ASP A 1 161 ? 9.390 -4.002 -17.652 1.00 92.62 161 ASP A N 1
ATOM 1233 C CA . ASP A 1 161 ? 8.519 -4.972 -18.311 1.00 92.62 161 ASP A CA 1
ATOM 1234 C C . ASP A 1 161 ? 7.195 -5.064 -17.555 1.00 92.62 161 ASP A C 1
ATOM 1236 O O . ASP A 1 161 ? 7.124 -5.562 -16.428 1.00 92.62 161 ASP A O 1
ATOM 1240 N N . CYS A 1 162 ? 6.120 -4.590 -18.178 1.00 91.75 162 CYS A N 1
ATOM 1241 C CA . CYS A 1 162 ? 4.801 -4.582 -17.552 1.00 91.75 162 CYS A CA 1
ATOM 1242 C C . CYS A 1 162 ? 4.189 -5.988 -17.388 1.00 91.75 162 CYS A C 1
ATOM 1244 O O . CYS A 1 162 ? 3.242 -6.157 -16.610 1.00 91.75 162 CYS A O 1
ATOM 1246 N N . GLU A 1 163 ? 4.704 -6.996 -18.105 1.00 89.75 163 GLU A N 1
ATOM 1247 C CA . GLU A 1 163 ? 4.218 -8.376 -18.029 1.00 89.75 163 GLU A CA 1
ATOM 1248 C C . GLU A 1 163 ? 4.827 -9.163 -16.878 1.00 89.75 163 GLU A C 1
ATOM 1250 O O . GLU A 1 163 ? 4.094 -9.805 -16.114 1.00 89.75 163 GLU A O 1
ATOM 1255 N N . SER A 1 164 ? 6.155 -9.149 -16.769 1.00 90.31 164 SER A N 1
ATOM 1256 C CA . SER A 1 164 ? 6.844 -9.839 -15.684 1.00 90.31 164 SER A CA 1
ATOM 1257 C C . SER A 1 164 ? 6.894 -9.002 -14.406 1.00 90.31 164 SER A C 1
ATOM 1259 O O . SER A 1 164 ? 6.925 -9.565 -13.310 1.00 90.31 164 SER A O 1
ATOM 1261 N N . GLY A 1 165 ? 6.845 -7.673 -14.536 1.00 93.25 165 GLY A N 1
ATOM 1262 C CA . GLY A 1 165 ? 7.137 -6.747 -13.449 1.00 93.25 165 GLY A CA 1
ATOM 1263 C C . GLY A 1 165 ? 8.636 -6.598 -13.181 1.00 93.25 165 GLY A C 1
ATOM 1264 O O . GLY A 1 165 ? 9.006 -6.148 -12.098 1.00 93.25 165 GLY A O 1
ATOM 1265 N N . ASP A 1 166 ? 9.506 -7.008 -14.104 1.00 93.38 166 ASP A N 1
ATOM 1266 C CA . ASP A 1 166 ? 10.953 -6.877 -13.947 1.00 93.38 166 ASP A CA 1
ATOM 1267 C C . ASP A 1 166 ? 11.451 -5.511 -14.433 1.00 93.38 166 ASP A C 1
ATOM 1269 O O . ASP A 1 166 ? 10.995 -4.959 -15.435 1.00 93.38 166 ASP A O 1
ATOM 1273 N N . LEU A 1 167 ? 12.428 -4.982 -13.707 1.00 93.44 167 LEU A N 1
ATOM 1274 C CA . LEU A 1 167 ? 13.188 -3.792 -14.039 1.00 93.44 167 LEU A CA 1
ATOM 1275 C C . LEU A 1 167 ? 14.534 -4.179 -14.634 1.00 93.44 167 LEU A C 1
ATOM 1277 O O . LEU A 1 167 ? 15.227 -5.077 -14.141 1.00 93.44 167 LEU A O 1
ATOM 1281 N N . PHE A 1 168 ? 14.937 -3.421 -15.642 1.00 92.25 168 PHE A N 1
ATOM 1282 C CA . PHE A 1 168 ? 16.214 -3.543 -16.317 1.00 92.25 168 PHE A CA 1
ATOM 1283 C C . PHE A 1 168 ? 16.947 -2.214 -16.222 1.00 92.25 168 PHE A C 1
ATOM 1285 O O . PHE A 1 168 ? 16.364 -1.155 -16.431 1.00 92.25 168 PHE A O 1
ATOM 1292 N N . MET A 1 169 ? 18.238 -2.266 -15.919 1.00 91.19 169 MET A N 1
ATOM 1293 C CA . MET A 1 169 ? 19.095 -1.088 -15.830 1.00 91.19 169 MET A CA 1
ATOM 1294 C C . MET A 1 169 ? 20.136 -1.136 -16.944 1.00 91.19 169 MET A C 1
ATOM 1296 O O . MET A 1 169 ? 20.687 -2.203 -17.247 1.00 91.19 169 MET A O 1
ATOM 1300 N N . TYR A 1 170 ? 20.419 0.014 -17.549 1.00 88.56 170 TYR A N 1
ATOM 1301 C CA . TYR A 1 170 ? 21.374 0.089 -18.644 1.00 88.56 170 TYR A CA 1
ATOM 1302 C C . TYR A 1 170 ? 22.814 -0.061 -18.137 1.00 88.56 170 TYR A C 1
ATOM 1304 O O . TYR A 1 170 ? 23.299 0.701 -17.297 1.00 88.56 170 TYR A O 1
ATOM 1312 N N . GLN A 1 171 ? 23.528 -1.061 -18.653 1.00 88.81 171 GLN A N 1
ATOM 1313 C CA . GLN A 1 171 ? 24.936 -1.295 -18.354 1.00 88.81 171 GLN A CA 1
ATOM 1314 C C . GLN A 1 171 ? 25.810 -0.582 -19.385 1.00 88.81 171 GLN A C 1
ATOM 1316 O O . GLN A 1 171 ? 26.173 -1.173 -20.399 1.00 88.81 171 GLN A O 1
ATOM 1321 N N . HIS A 1 172 ? 26.228 0.649 -19.075 1.00 84.88 172 HIS A N 1
ATOM 1322 C CA . HIS A 1 172 ? 27.085 1.476 -19.945 1.00 84.88 172 HIS A CA 1
ATOM 1323 C C . HIS A 1 172 ? 28.332 0.748 -20.465 1.00 84.88 172 HIS A C 1
ATOM 1325 O O . HIS A 1 172 ? 28.669 0.869 -21.631 1.00 84.88 172 HIS A O 1
ATOM 1331 N N . ARG A 1 173 ? 28.976 -0.089 -19.639 1.00 87.44 173 ARG A N 1
ATOM 1332 C CA . ARG A 1 173 ? 30.168 -0.864 -20.046 1.00 87.44 173 ARG A CA 1
ATOM 1333 C C . ARG A 1 173 ? 29.898 -1.937 -21.104 1.00 87.44 173 ARG A C 1
ATOM 1335 O O . ARG A 1 173 ? 30.829 -2.377 -21.762 1.00 87.44 173 ARG A O 1
ATOM 1342 N N . ARG A 1 174 ? 28.663 -2.435 -21.189 1.00 85.25 174 ARG A N 1
ATOM 1343 C CA . ARG A 1 174 ? 28.264 -3.536 -22.081 1.00 85.25 174 ARG A CA 1
ATOM 1344 C C . ARG A 1 174 ? 27.250 -3.096 -23.134 1.00 85.25 174 ARG A C 1
ATOM 1346 O O . ARG A 1 174 ? 26.774 -3.952 -23.867 1.00 85.25 174 ARG A O 1
ATOM 1353 N N . HIS A 1 175 ? 26.909 -1.805 -23.155 1.00 82.25 175 HIS A N 1
ATOM 1354 C CA . HIS A 1 175 ? 25.918 -1.200 -24.041 1.00 82.25 175 HIS A CA 1
ATOM 1355 C C . HIS A 1 175 ? 24.622 -2.013 -24.149 1.00 82.25 175 HIS A C 1
ATOM 1357 O O . HIS A 1 175 ? 24.139 -2.286 -25.240 1.00 82.25 175 HIS A O 1
ATOM 1363 N N . ARG A 1 176 ? 24.087 -2.461 -23.006 1.00 85.88 176 ARG A N 1
ATOM 1364 C CA . ARG A 1 176 ? 22.889 -3.309 -22.975 1.00 85.88 176 ARG A CA 1
ATOM 1365 C C . ARG A 1 176 ? 22.071 -3.113 -21.713 1.00 85.88 176 ARG A C 1
ATOM 1367 O O . ARG A 1 176 ? 22.626 -2.832 -20.646 1.00 85.88 176 ARG A O 1
ATOM 1374 N N . TRP A 1 177 ? 20.775 -3.363 -21.811 1.00 86.44 177 TRP A N 1
ATOM 1375 C CA . TRP A 1 177 ? 19.899 -3.488 -20.652 1.00 86.44 177 TRP A CA 1
ATOM 1376 C C . TRP A 1 177 ? 20.141 -4.823 -19.949 1.00 86.44 177 TRP A C 1
ATOM 1378 O O . TRP A 1 177 ? 20.277 -5.867 -20.586 1.00 86.44 177 TRP A O 1
ATOM 1388 N N . ALA A 1 178 ? 20.247 -4.799 -18.623 1.00 90.25 178 ALA A N 1
ATOM 1389 C CA . ALA A 1 178 ? 20.445 -6.002 -17.824 1.00 90.25 178 ALA A CA 1
ATOM 1390 C C . ALA A 1 178 ? 19.404 -6.091 -16.703 1.00 90.25 178 ALA A C 1
ATOM 1392 O O . ALA A 1 178 ? 19.057 -5.051 -16.137 1.00 90.25 178 ALA A O 1
ATOM 1393 N N . PRO A 1 179 ? 18.949 -7.308 -16.341 1.00 91.75 179 PRO A N 1
ATOM 1394 C CA . PRO A 1 179 ? 18.022 -7.496 -15.231 1.00 91.75 179 PRO A CA 1
ATOM 1395 C C . PRO A 1 179 ? 18.549 -6.862 -13.944 1.00 91.75 179 PRO A C 1
ATOM 1397 O O . PRO A 1 179 ? 19.727 -7.020 -13.603 1.00 91.75 179 PRO A O 1
ATOM 1400 N N . PHE A 1 180 ? 17.672 -6.164 -13.228 1.00 91.94 180 PHE A N 1
ATOM 1401 C CA . PHE A 1 180 ? 18.013 -5.443 -12.007 1.00 91.94 180 PHE A CA 1
ATOM 1402 C C . PHE A 1 180 ? 17.235 -5.958 -10.792 1.00 91.94 180 PHE A C 1
ATOM 1404 O O . PHE A 1 180 ? 17.821 -6.567 -9.893 1.00 91.94 180 PHE A O 1
ATOM 1411 N N . CYS A 1 181 ? 15.922 -5.743 -10.754 1.00 92.94 181 CYS A N 1
ATOM 1412 C CA . CYS A 1 181 ? 15.037 -6.215 -9.687 1.00 92.94 181 CYS A CA 1
ATOM 1413 C C . CYS A 1 181 ? 13.586 -6.273 -10.181 1.00 92.94 181 CYS A C 1
ATOM 1415 O O . CYS A 1 181 ? 13.300 -5.817 -11.276 1.00 92.94 181 CYS A O 1
ATOM 1417 N N . ALA A 1 182 ? 12.671 -6.830 -9.390 1.00 93.94 182 ALA A N 1
ATOM 1418 C CA . ALA A 1 182 ? 11.245 -6.829 -9.714 1.00 93.94 182 ALA A CA 1
ATOM 1419 C C . ALA A 1 182 ? 10.515 -5.709 -8.963 1.00 93.94 182 ALA A C 1
ATOM 1421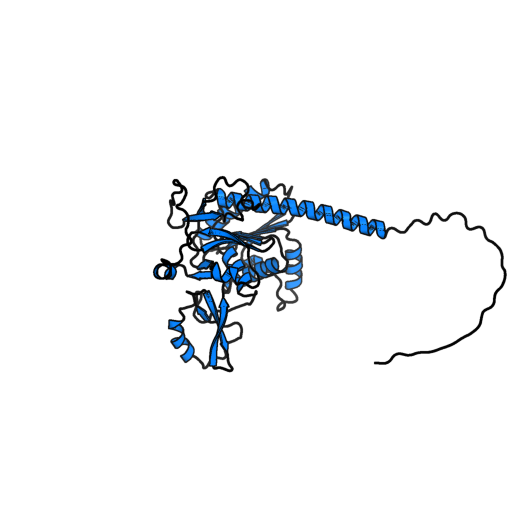 O O . ALA A 1 182 ? 10.893 -5.368 -7.838 1.00 93.94 182 ALA A O 1
ATOM 1422 N N . VAL A 1 183 ? 9.412 -5.210 -9.522 1.00 94.81 183 VAL A N 1
ATOM 1423 C CA . VAL A 1 183 ? 8.527 -4.237 -8.861 1.00 94.81 183 VAL A CA 1
ATOM 1424 C C . VAL A 1 183 ? 7.507 -4.881 -7.917 1.00 94.81 183 VAL A C 1
ATOM 1426 O O . VAL A 1 183 ? 6.740 -4.190 -7.253 1.00 94.81 183 VAL A O 1
ATOM 1429 N N . GLY A 1 184 ? 7.462 -6.217 -7.872 1.00 95.12 184 GLY A N 1
ATOM 1430 C CA . GLY A 1 184 ? 6.554 -6.974 -7.004 1.00 95.12 184 GLY A CA 1
ATOM 1431 C C . GLY A 1 184 ? 5.102 -7.015 -7.491 1.00 95.12 184 GLY A C 1
ATOM 1432 O O . GLY A 1 184 ? 4.241 -7.571 -6.808 1.00 95.12 184 GLY A O 1
ATOM 1433 N N . SER A 1 185 ? 4.821 -6.466 -8.673 1.00 94.75 185 SER A N 1
ATOM 1434 C CA . SER A 1 185 ? 3.504 -6.455 -9.311 1.00 94.75 185 SER A CA 1
ATOM 1435 C C . SER A 1 185 ? 3.618 -6.489 -10.840 1.00 94.75 185 SER A C 1
ATOM 1437 O O . SER A 1 185 ? 4.685 -6.233 -11.386 1.00 94.75 185 SER A O 1
ATOM 1439 N N . LYS A 1 186 ? 2.526 -6.830 -11.531 1.00 92.88 186 LYS A N 1
ATOM 1440 C CA . LYS A 1 186 ? 2.450 -6.933 -13.000 1.00 92.88 186 LYS A CA 1
ATOM 1441 C C . LYS A 1 186 ? 1.074 -6.567 -13.544 1.00 92.88 186 LYS A C 1
ATOM 1443 O O . LYS A 1 186 ? 0.073 -6.674 -12.834 1.00 92.88 186 LYS A O 1
ATOM 1448 N N . LYS A 1 187 ? 0.978 -6.181 -14.814 1.00 90.62 187 LYS A N 1
ATOM 1449 C CA . LYS A 1 187 ? -0.268 -5.678 -15.415 1.00 90.62 187 LYS A CA 1
ATOM 1450 C C . LYS A 1 187 ? -1.316 -6.783 -15.644 1.00 90.62 187 LYS A C 1
ATOM 1452 O O . LYS A 1 187 ? -1.043 -7.827 -16.237 1.00 90.62 187 LYS A O 1
ATOM 1457 N N . LYS A 1 188 ? -2.567 -6.529 -15.237 1.00 81.69 188 LYS A N 1
ATOM 1458 C CA . LYS A 1 188 ? -3.702 -7.482 -15.281 1.00 81.69 188 LYS A CA 1
ATOM 1459 C C . LYS A 1 188 ? -4.089 -7.921 -16.703 1.00 81.69 188 LYS A C 1
ATOM 1461 O O . LYS A 1 188 ? -4.520 -9.057 -16.902 1.00 81.69 188 LYS A O 1
ATOM 1466 N N . SER A 1 189 ? -3.956 -7.042 -17.703 1.00 66.75 189 SER A N 1
ATOM 1467 C CA . SER A 1 189 ? -4.523 -7.237 -19.051 1.00 66.75 189 SER A CA 1
ATOM 1468 C C . SER A 1 189 ? -3.883 -8.367 -19.867 1.00 66.75 189 SER A C 1
ATOM 1470 O O . SER A 1 189 ? -4.536 -8.894 -20.769 1.00 66.75 189 SER A O 1
ATOM 1472 N N . ARG A 1 190 ? -2.660 -8.808 -19.541 1.00 54.12 190 ARG A N 1
ATOM 1473 C CA . ARG A 1 190 ? -1.967 -9.877 -20.289 1.00 54.12 190 ARG A CA 1
ATOM 1474 C C . ARG A 1 190 ? -1.981 -11.251 -19.604 1.00 54.12 190 ARG A C 1
ATOM 1476 O O . ARG A 1 190 ? -1.710 -12.262 -20.249 1.00 54.12 190 ARG A O 1
ATOM 1483 N N . GLN A 1 191 ? -2.453 -11.345 -18.356 1.00 50.72 191 GLN A N 1
ATOM 1484 C CA . GLN A 1 191 ? -2.568 -12.619 -17.625 1.00 50.72 191 GLN A CA 1
ATOM 1485 C C . GLN A 1 191 ? -3.578 -13.599 -18.262 1.00 50.72 191 GLN A C 1
ATOM 1487 O O . GLN A 1 191 ? -3.417 -14.816 -18.144 1.00 50.72 191 GLN A O 1
ATOM 1492 N N . ARG A 1 192 ? -4.574 -13.098 -19.016 1.00 48.88 192 ARG A N 1
ATOM 1493 C CA . ARG A 1 192 ? -5.595 -13.930 -19.687 1.00 48.88 192 ARG A CA 1
ATOM 1494 C C . ARG A 1 192 ? -5.017 -14.965 -20.665 1.00 48.88 192 ARG A C 1
ATOM 1496 O O . ARG A 1 192 ? -5.678 -15.971 -20.898 1.00 48.88 192 ARG A O 1
ATOM 1503 N N . LYS A 1 193 ? -3.806 -14.762 -21.203 1.00 45.25 193 LYS A N 1
ATOM 1504 C CA . LYS A 1 193 ? -3.181 -15.711 -22.145 1.00 45.25 193 LYS A CA 1
ATOM 1505 C C . LYS A 1 193 ? -2.269 -16.754 -21.476 1.00 45.25 193 LYS A C 1
ATOM 1507 O O . LYS A 1 193 ? -2.098 -17.829 -22.038 1.00 45.25 193 LYS A O 1
ATOM 1512 N N . ALA A 1 194 ? -1.729 -16.494 -20.279 1.00 43.25 194 ALA A N 1
ATOM 1513 C CA . ALA A 1 194 ? -0.658 -17.319 -19.695 1.00 43.25 194 ALA A CA 1
ATOM 1514 C C . ALA A 1 194 ? -1.090 -18.268 -18.554 1.00 43.25 194 ALA A C 1
ATOM 1516 O O . ALA A 1 194 ? -0.420 -19.269 -18.295 1.00 43.25 194 ALA A O 1
ATOM 1517 N N . THR A 1 195 ? -2.206 -18.025 -17.857 1.00 44.59 195 THR A N 1
ATOM 1518 C CA . THR A 1 195 ? -2.532 -18.761 -16.615 1.00 44.59 195 THR A CA 1
ATOM 1519 C C . THR A 1 195 ? -3.738 -19.693 -16.728 1.00 44.59 195 THR A C 1
ATOM 1521 O O . THR A 1 195 ? -4.707 -19.553 -15.986 1.00 44.59 195 THR A O 1
ATOM 1524 N N . ARG A 1 196 ? -3.655 -20.706 -17.602 1.00 47.38 196 ARG A N 1
ATOM 1525 C CA . ARG A 1 196 ? -4.406 -21.969 -17.411 1.00 47.38 196 ARG A CA 1
ATOM 1526 C C . ARG A 1 196 ? -3.600 -23.046 -16.668 1.00 47.38 196 ARG A C 1
ATOM 1528 O O . ARG A 1 196 ? -4.190 -24.000 -16.185 1.00 47.38 196 ARG A O 1
ATOM 1535 N N . ARG A 1 197 ? -2.271 -22.908 -16.539 1.00 42.41 197 ARG A N 1
ATOM 1536 C CA . ARG A 1 197 ? -1.393 -23.983 -16.016 1.00 42.41 197 ARG A CA 1
ATOM 1537 C C . ARG A 1 197 ? -0.982 -23.875 -14.540 1.00 42.41 197 ARG A C 1
ATOM 1539 O O . ARG A 1 197 ? -0.463 -24.839 -13.995 1.00 42.41 197 ARG A O 1
ATOM 1546 N N . HIS A 1 198 ? -1.234 -22.749 -13.873 1.00 41.88 198 HIS A N 1
ATOM 1547 C CA . HIS A 1 198 ? -0.882 -22.547 -12.458 1.00 41.88 198 HIS A CA 1
ATOM 1548 C C . HIS A 1 198 ? -1.976 -21.809 -11.685 1.00 41.88 198 HIS A C 1
ATOM 1550 O O . HIS A 1 198 ? -1.703 -20.875 -10.936 1.00 41.88 198 HIS A O 1
ATOM 1556 N N . GLN A 1 199 ? -3.228 -22.222 -11.863 1.00 41.72 199 GLN A N 1
ATOM 1557 C CA . GLN A 1 199 ? -4.189 -21.982 -10.796 1.00 41.72 199 GLN A CA 1
ATOM 1558 C C . GLN A 1 199 ? -3.767 -22.897 -9.648 1.00 41.72 199 GLN A C 1
ATOM 1560 O O . GLN A 1 199 ? -3.680 -24.115 -9.824 1.00 41.72 199 GLN A O 1
ATOM 1565 N N . ALA A 1 200 ? -3.444 -22.316 -8.488 1.00 42.34 200 ALA A N 1
ATOM 1566 C CA . ALA A 1 200 ? -3.513 -23.081 -7.252 1.00 42.34 200 ALA A CA 1
ATOM 1567 C C . ALA A 1 200 ? -4.863 -23.810 -7.268 1.00 42.34 200 ALA A C 1
ATOM 1569 O O . ALA A 1 200 ? -5.845 -23.239 -7.749 1.00 42.34 200 ALA A O 1
ATOM 1570 N N . ARG A 1 201 ? -4.916 -25.070 -6.820 1.00 41.12 201 ARG A N 1
ATOM 1571 C CA . ARG A 1 201 ? -6.190 -25.762 -6.594 1.00 41.12 201 ARG A CA 1
ATOM 1572 C C . ARG A 1 201 ? -6.937 -24.979 -5.515 1.00 41.12 201 ARG A C 1
ATOM 1574 O O . ARG A 1 201 ? -6.862 -25.300 -4.337 1.00 41.12 201 ARG A O 1
ATOM 1581 N N . VAL A 1 202 ? -7.607 -23.908 -5.924 1.00 47.44 202 VAL A N 1
ATOM 1582 C CA . VAL A 1 202 ? -8.638 -23.232 -5.166 1.00 47.44 202 VAL A CA 1
ATOM 1583 C C . VAL A 1 202 ? -9.718 -24.296 -5.099 1.00 47.44 202 VAL A C 1
ATOM 1585 O O . VAL A 1 202 ? -10.447 -24.514 -6.064 1.00 47.44 202 VAL A O 1
ATOM 1588 N N . THR A 1 203 ? -9.729 -25.053 -4.001 1.00 48.72 203 THR A N 1
ATOM 1589 C CA . THR A 1 203 ? -10.864 -25.889 -3.612 1.00 48.72 203 THR A CA 1
ATOM 1590 C C . THR A 1 203 ? -12.105 -25.050 -3.860 1.00 48.72 203 THR A C 1
ATOM 1592 O O . THR A 1 203 ? -12.109 -23.873 -3.465 1.00 48.72 203 THR A O 1
ATOM 1595 N N . ALA A 1 204 ? -13.053 -25.621 -4.612 1.00 50.12 204 ALA A N 1
ATOM 1596 C CA . ALA A 1 204 ? -14.241 -24.938 -5.103 1.00 50.12 204 ALA A CA 1
ATOM 1597 C C . ALA A 1 204 ? -14.792 -23.994 -4.021 1.00 50.12 204 ALA A C 1
ATOM 1599 O O . ALA A 1 204 ? -14.807 -24.393 -2.851 1.00 50.12 204 ALA A O 1
ATOM 1600 N N . PRO A 1 205 ? -15.155 -22.745 -4.371 1.00 52.91 205 PRO A N 1
ATOM 1601 C CA . PRO A 1 205 ? -15.700 -21.805 -3.398 1.00 52.91 205 PRO A CA 1
ATOM 1602 C C . PRO A 1 205 ? -16.810 -22.504 -2.616 1.00 52.91 205 PRO A C 1
ATOM 1604 O O . PRO A 1 205 ? -17.620 -23.221 -3.212 1.00 52.91 205 PRO A O 1
ATOM 1607 N N . SER A 1 206 ? -16.826 -22.342 -1.288 1.00 56.12 206 SER A N 1
ATOM 1608 C CA . SER A 1 206 ? -17.978 -22.797 -0.514 1.00 56.12 206 SER A CA 1
ATOM 1609 C C . SER A 1 206 ? -19.225 -22.168 -1.146 1.00 56.12 206 SER A C 1
ATOM 1611 O O . SER A 1 206 ? -19.215 -21.007 -1.558 1.00 56.12 206 SER A O 1
ATOM 1613 N N . SER A 1 207 ? -20.253 -22.985 -1.344 1.00 52.03 207 SER A N 1
ATOM 1614 C CA . SER A 1 207 ? -21.278 -22.909 -2.396 1.00 52.03 207 SER A CA 1
ATOM 1615 C C . SER A 1 207 ? -22.208 -21.678 -2.424 1.00 52.03 207 SER A C 1
ATOM 1617 O O . SER A 1 207 ? -23.260 -21.741 -3.053 1.00 52.03 207 SER A O 1
ATOM 1619 N N . HIS A 1 208 ? -21.870 -20.551 -1.786 1.00 62.12 208 HIS A N 1
ATOM 1620 C CA . HIS A 1 208 ? -22.796 -19.425 -1.592 1.00 62.12 208 HIS A CA 1
ATOM 1621 C C . HIS A 1 208 ? -22.209 -18.014 -1.776 1.00 62.12 208 HIS A C 1
ATOM 1623 O O . HIS A 1 208 ? -22.914 -17.042 -1.508 1.00 62.12 208 HIS A O 1
ATOM 1629 N N . VAL A 1 209 ? -20.960 -17.850 -2.232 1.00 71.81 209 VAL A N 1
ATOM 1630 C CA . VAL A 1 209 ? -20.390 -16.502 -2.430 1.00 71.81 209 VAL A CA 1
ATOM 1631 C C . VAL A 1 209 ? -20.601 -16.018 -3.867 1.00 71.81 209 VAL A C 1
ATOM 1633 O O . VAL A 1 209 ? -19.903 -16.444 -4.786 1.00 71.81 209 VAL A O 1
ATOM 1636 N N . TYR A 1 210 ? -21.558 -15.107 -4.052 1.00 77.75 210 TYR A N 1
ATOM 1637 C CA . TYR A 1 210 ? -21.856 -14.476 -5.339 1.00 77.75 210 TYR A CA 1
ATOM 1638 C C . TYR A 1 210 ? -21.096 -13.155 -5.491 1.00 77.75 210 TYR A C 1
ATOM 1640 O O . TYR A 1 210 ? -21.147 -12.299 -4.611 1.00 77.75 210 TYR A O 1
ATOM 1648 N N . LEU A 1 211 ? -20.409 -12.987 -6.624 1.00 87.00 211 LEU A N 1
ATOM 1649 C CA . LEU A 1 211 ? -19.829 -11.707 -7.031 1.00 87.00 211 LEU A CA 1
ATOM 1650 C C . LEU A 1 211 ? -20.893 -10.938 -7.813 1.00 87.00 211 LEU A C 1
ATOM 1652 O O . LEU A 1 211 ? -21.351 -11.398 -8.860 1.00 87.00 211 LEU A O 1
ATOM 1656 N N . SER A 1 212 ? -21.300 -9.793 -7.284 1.00 84.19 212 SER A N 1
ATOM 1657 C CA . SER A 1 212 ? -22.369 -8.967 -7.840 1.00 84.19 212 SER A CA 1
ATOM 1658 C C . SER A 1 212 ? -21.851 -7.934 -8.842 1.00 84.19 212 SER A C 1
ATOM 1660 O O . SER A 1 212 ? -22.584 -7.531 -9.746 1.00 84.19 212 SER A O 1
ATOM 1662 N N . LYS A 1 213 ? -20.581 -7.527 -8.718 1.00 89.44 213 LYS A N 1
ATOM 1663 C CA . LYS A 1 213 ? -19.971 -6.479 -9.549 1.00 89.44 213 LYS A CA 1
ATOM 1664 C C . LYS A 1 213 ? -18.693 -6.948 -10.235 1.00 89.44 213 LYS A C 1
ATOM 1666 O O . LYS A 1 213 ? -17.974 -7.822 -9.757 1.00 89.44 213 LYS A O 1
ATOM 1671 N N . SER A 1 214 ? -18.363 -6.312 -11.360 1.00 86.94 214 SER A N 1
ATOM 1672 C CA . SER A 1 214 ? -17.154 -6.615 -12.144 1.00 86.94 214 SER A CA 1
ATOM 1673 C C . SER A 1 214 ? -15.846 -6.251 -11.439 1.00 86.94 214 SER A C 1
ATOM 1675 O O . SER A 1 214 ? -14.773 -6.699 -11.845 1.00 86.94 214 SER A O 1
ATOM 1677 N N . ASP A 1 215 ? -15.927 -5.384 -10.433 1.00 89.75 215 ASP A N 1
ATOM 1678 C CA . ASP A 1 215 ? -14.815 -4.945 -9.605 1.00 89.75 215 ASP A CA 1
ATOM 1679 C C . ASP A 1 215 ? -14.712 -5.691 -8.271 1.00 89.75 215 ASP A C 1
ATOM 1681 O O . ASP A 1 215 ? -13.897 -5.325 -7.426 1.00 89.75 215 ASP A O 1
ATOM 1685 N N . GLU A 1 216 ? -15.496 -6.748 -8.079 1.00 93.94 216 GLU A N 1
ATOM 1686 C CA . GLU A 1 216 ? -15.409 -7.612 -6.910 1.00 93.94 216 GLU A CA 1
ATOM 1687 C C . GLU A 1 216 ? -14.500 -8.817 -7.172 1.00 93.94 216 GLU A C 1
ATOM 1689 O O . GLU A 1 216 ? -14.358 -9.324 -8.289 1.00 93.94 216 GLU A O 1
ATOM 1694 N N . THR A 1 217 ? -13.856 -9.295 -6.113 1.00 93.94 217 THR A N 1
ATOM 1695 C CA . THR A 1 217 ? -13.075 -10.529 -6.139 1.00 93.94 217 THR A CA 1
ATOM 1696 C C . THR A 1 217 ? -13.230 -11.288 -4.831 1.00 93.94 217 THR A C 1
ATOM 1698 O O . THR A 1 217 ? -13.588 -10.716 -3.800 1.00 93.94 217 THR A O 1
ATOM 1701 N N . LEU A 1 218 ? -12.931 -12.584 -4.877 1.00 94.94 218 LEU A N 1
ATOM 1702 C CA . LEU A 1 218 ? -12.885 -13.421 -3.690 1.00 94.94 218 LEU A CA 1
ATOM 1703 C C . LEU A 1 218 ? -11.511 -13.286 -3.027 1.00 94.94 218 LEU A C 1
ATOM 1705 O O . LEU A 1 218 ? -10.491 -13.631 -3.625 1.00 94.94 218 LEU A O 1
ATOM 1709 N N . CYS A 1 219 ? -11.501 -12.783 -1.800 1.00 96.00 219 CYS A N 1
ATOM 1710 C CA . CYS A 1 219 ? -10.357 -12.762 -0.906 1.00 96.00 219 CYS A CA 1
ATOM 1711 C C . CYS A 1 219 ? -10.416 -13.985 0.005 1.00 96.00 219 CYS A C 1
ATOM 1713 O O . CYS A 1 219 ? -11.313 -14.092 0.840 1.00 96.00 219 CYS A O 1
ATOM 1715 N N . ARG A 1 220 ? -9.468 -14.902 -0.181 1.00 96.38 220 ARG A N 1
ATOM 1716 C CA . ARG A 1 220 ? -9.314 -16.124 0.601 1.00 96.38 220 ARG A CA 1
ATOM 1717 C C . ARG A 1 220 ? -8.175 -15.961 1.594 1.00 96.38 220 ARG A C 1
ATOM 1719 O O . ARG A 1 220 ? -7.024 -15.777 1.195 1.00 96.38 220 ARG A O 1
ATOM 1726 N N . VAL A 1 221 ? -8.480 -16.067 2.880 1.00 96.81 221 VAL A N 1
ATOM 1727 C CA . VAL A 1 221 ? -7.480 -16.140 3.948 1.00 96.81 221 VAL A CA 1
ATOM 1728 C C . VAL A 1 221 ? -6.667 -17.421 3.779 1.00 96.81 221 VAL A C 1
ATOM 1730 O O . VAL A 1 221 ? -7.222 -18.514 3.662 1.00 96.81 221 VAL A O 1
ATOM 1733 N N . VAL A 1 222 ? -5.340 -17.302 3.771 1.00 95.62 222 VAL A N 1
ATOM 1734 C CA . VAL A 1 222 ? -4.459 -18.471 3.701 1.00 95.62 222 VAL A CA 1
ATOM 1735 C C . VAL A 1 222 ? -4.599 -19.247 5.010 1.00 95.62 222 VAL A C 1
ATOM 1737 O O . VAL A 1 222 ? -4.446 -18.673 6.085 1.00 95.62 222 VAL A O 1
ATOM 1740 N N . ASN A 1 223 ? -4.852 -20.559 4.939 1.00 93.56 223 ASN A N 1
ATOM 1741 C CA . ASN A 1 223 ? -5.180 -21.393 6.108 1.00 93.56 223 ASN A CA 1
ATOM 1742 C C . ASN A 1 223 ? -4.221 -21.213 7.298 1.00 93.56 223 ASN A C 1
ATOM 1744 O O . ASN A 1 223 ? -4.671 -21.123 8.442 1.00 93.56 223 ASN A O 1
ATOM 1748 N N . GLN A 1 224 ? -2.914 -21.109 7.030 1.00 95.50 224 GLN A N 1
ATOM 1749 C CA . GLN A 1 224 ? -1.878 -20.920 8.056 1.00 95.50 224 GLN A CA 1
ATOM 1750 C C . GLN A 1 224 ? -2.034 -19.606 8.846 1.00 95.50 224 GLN A C 1
ATOM 1752 O O . GLN A 1 224 ? -1.599 -19.514 9.988 1.00 95.50 224 GLN A O 1
ATOM 1757 N N . HIS A 1 225 ? -2.696 -18.611 8.255 1.00 96.50 225 HIS A N 1
ATOM 1758 C CA . HIS A 1 225 ? -2.958 -17.299 8.835 1.00 96.50 225 HIS A CA 1
ATOM 1759 C C . HIS A 1 225 ? -4.413 -17.136 9.297 1.00 96.50 225 HIS A C 1
ATOM 1761 O O . HIS A 1 225 ? -4.786 -16.050 9.713 1.00 96.50 225 HIS A O 1
ATOM 1767 N N . SER A 1 226 ? -5.242 -18.186 9.301 1.00 94.44 226 SER A N 1
ATOM 1768 C CA . SER A 1 226 ? -6.652 -18.108 9.745 1.00 94.44 226 SER A CA 1
ATOM 1769 C C . SER A 1 226 ? -6.836 -17.563 11.169 1.00 94.44 226 SER A C 1
ATOM 1771 O O . SER A 1 226 ? -7.853 -16.948 11.475 1.00 94.44 226 SER A O 1
ATOM 1773 N N . ARG A 1 227 ? -5.835 -17.749 12.038 1.00 95.75 227 ARG A N 1
ATOM 1774 C CA . ARG A 1 227 ? -5.807 -17.234 13.418 1.00 95.75 227 ARG A CA 1
ATOM 1775 C C . ARG A 1 227 ? -5.103 -15.882 13.558 1.00 95.75 227 ARG A C 1
ATOM 1777 O O . ARG A 1 227 ? -4.912 -15.410 14.676 1.00 95.75 227 ARG A O 1
ATOM 1784 N N . HIS A 1 228 ? -4.677 -15.276 12.452 1.00 97.50 228 HIS A N 1
ATOM 1785 C CA . HIS A 1 228 ? -3.984 -13.997 12.476 1.00 97.50 228 HIS A CA 1
ATOM 1786 C C . HIS A 1 228 ? -4.906 -12.902 13.051 1.00 97.50 228 HIS A C 1
ATOM 1788 O O . HIS A 1 228 ? -6.080 -12.856 12.669 1.00 97.50 228 HIS A O 1
ATOM 1794 N N . PRO A 1 229 ? -4.420 -11.992 13.925 1.00 97.44 229 PRO A N 1
ATOM 1795 C CA . PRO A 1 229 ? -5.264 -11.004 14.603 1.00 97.44 229 PRO A CA 1
ATOM 1796 C C . PRO A 1 229 ? -6.154 -10.178 13.669 1.00 97.44 229 PRO A C 1
ATOM 1798 O O . PRO A 1 229 ? -7.308 -9.928 13.997 1.00 97.44 229 PRO A O 1
ATOM 1801 N N . VAL A 1 230 ? -5.657 -9.825 12.478 1.00 97.88 230 VAL A N 1
ATOM 1802 C CA . VAL A 1 230 ? -6.407 -9.077 11.447 1.00 97.88 230 VAL A CA 1
ATOM 1803 C C . VAL A 1 230 ? -7.697 -9.789 11.013 1.00 97.88 230 VAL A C 1
ATOM 1805 O O . VAL A 1 230 ? -8.664 -9.124 10.653 1.00 97.88 230 VAL A O 1
ATOM 1808 N N . PHE A 1 231 ? -7.767 -11.117 11.095 1.00 97.94 231 PHE A N 1
ATOM 1809 C CA . PHE A 1 231 ? -8.930 -11.903 10.665 1.00 97.94 231 PHE A CA 1
ATOM 1810 C C . PHE A 1 231 ? -9.861 -12.314 11.811 1.00 97.94 231 PHE A C 1
ATOM 1812 O O . PHE A 1 231 ? -10.811 -13.069 11.603 1.00 97.94 231 PHE A O 1
ATOM 1819 N N . ARG A 1 232 ? -9.628 -11.817 13.032 1.00 96.88 232 ARG A N 1
ATOM 1820 C CA . ARG A 1 232 ? -10.451 -12.147 14.200 1.00 96.88 232 ARG A CA 1
ATOM 1821 C C . ARG A 1 232 ? -11.939 -11.857 13.948 1.00 96.88 232 ARG A C 1
ATOM 1823 O O . ARG A 1 232 ? -12.323 -10.746 13.594 1.00 96.88 232 ARG A O 1
ATOM 1830 N N . GLY A 1 233 ? -12.791 -12.852 14.185 1.00 95.31 233 GLY A N 1
ATOM 1831 C CA . GLY A 1 233 ? -14.242 -12.718 14.018 1.00 95.31 233 GLY A CA 1
ATOM 1832 C C . GLY A 1 233 ? -14.736 -12.798 12.571 1.00 95.31 233 GLY A C 1
ATOM 1833 O O . GLY A 1 233 ? -15.917 -12.560 12.332 1.00 95.31 233 GLY A O 1
ATOM 1834 N N . LEU A 1 234 ? -13.874 -13.133 11.605 1.00 93.88 234 LEU A N 1
ATOM 1835 C CA . LEU A 1 234 ? -14.330 -13.569 10.288 1.00 93.88 234 LEU A CA 1
ATOM 1836 C C . LEU A 1 234 ? -14.842 -15.012 10.387 1.00 93.88 234 LEU A C 1
ATOM 1838 O O . LEU A 1 234 ? -14.129 -15.908 10.828 1.00 93.88 234 LEU A O 1
ATOM 1842 N N . ASN A 1 235 ? -16.094 -15.224 9.980 1.00 88.81 235 ASN A N 1
ATOM 1843 C CA . ASN A 1 235 ? -16.778 -16.521 10.099 1.00 88.81 235 ASN A CA 1
ATOM 1844 C C . ASN A 1 235 ? -16.471 -17.486 8.942 1.00 88.81 235 ASN A C 1
ATOM 1846 O O . ASN A 1 235 ? -16.863 -18.648 8.979 1.00 88.81 235 ASN A O 1
ATOM 1850 N N . ALA A 1 236 ? -15.807 -16.999 7.898 1.00 90.31 236 ALA A N 1
ATOM 1851 C CA . ALA A 1 236 ? -15.425 -17.760 6.719 1.00 90.31 236 ALA A CA 1
ATOM 1852 C C . ALA A 1 236 ? -13.973 -17.432 6.364 1.00 90.31 236 ALA A C 1
ATOM 1854 O O . ALA A 1 236 ? -13.424 -16.456 6.860 1.00 90.31 236 ALA A O 1
ATOM 1855 N N . LEU A 1 237 ? -13.356 -18.249 5.512 1.00 91.25 237 LEU A N 1
ATOM 1856 C CA . LEU A 1 237 ? -12.049 -17.930 4.926 1.00 91.25 237 LEU A CA 1
ATOM 1857 C C . LEU A 1 237 ? -12.186 -17.107 3.643 1.00 91.25 237 LEU A C 1
ATOM 1859 O O . LEU A 1 237 ? -11.249 -16.416 3.264 1.00 91.25 237 LEU A O 1
ATOM 1863 N N . ASP A 1 238 ? -13.344 -17.195 2.989 1.00 93.69 238 ASP A N 1
ATOM 1864 C CA . ASP A 1 238 ? -13.634 -16.575 1.704 1.00 93.69 238 ASP A CA 1
ATOM 1865 C C . ASP A 1 238 ? -14.543 -15.356 1.897 1.00 93.69 238 ASP A C 1
ATOM 1867 O O . ASP A 1 238 ? -15.622 -15.457 2.488 1.00 93.69 238 ASP A O 1
ATOM 1871 N N . HIS A 1 239 ? -14.122 -14.205 1.373 1.00 94.38 239 HIS A N 1
ATOM 1872 C CA . HIS A 1 239 ? -14.849 -12.941 1.491 1.00 94.38 239 HIS A CA 1
ATOM 1873 C C . HIS A 1 239 ? -14.862 -12.165 0.182 1.00 94.38 239 HIS A C 1
ATOM 1875 O O . HIS A 1 239 ? -13.859 -12.108 -0.526 1.00 94.38 239 HIS A O 1
ATOM 1881 N N . VAL A 1 240 ? -15.979 -11.507 -0.115 1.00 95.25 240 VAL A N 1
ATOM 1882 C CA . VAL A 1 240 ? -16.057 -10.574 -1.244 1.00 95.25 240 VAL A CA 1
ATOM 1883 C C . VAL A 1 240 ? -15.398 -9.257 -0.853 1.00 95.25 240 VAL A C 1
ATOM 1885 O O . VAL A 1 240 ? -15.712 -8.685 0.193 1.00 95.25 240 VAL A O 1
ATOM 1888 N N . VAL A 1 241 ? -14.490 -8.777 -1.698 1.00 96.00 241 VAL A N 1
ATOM 1889 C CA . VAL A 1 241 ? -13.839 -7.469 -1.557 1.00 96.00 241 VAL A CA 1
ATOM 1890 C C . VAL A 1 241 ? -13.813 -6.741 -2.896 1.00 96.00 241 VAL A C 1
ATOM 1892 O O . VAL A 1 241 ? -13.810 -7.371 -3.957 1.00 96.00 241 VAL A O 1
ATOM 1895 N N . ARG A 1 242 ? -13.739 -5.410 -2.855 1.00 94.81 242 ARG A N 1
ATOM 1896 C CA . ARG A 1 242 ? -13.646 -4.565 -4.050 1.00 94.81 242 ARG A CA 1
ATOM 1897 C C . ARG A 1 242 ? -12.201 -4.373 -4.497 1.00 94.81 242 ARG A C 1
ATOM 1899 O O . ARG A 1 242 ? -11.430 -3.703 -3.820 1.00 94.81 242 ARG A O 1
ATOM 1906 N N . ASN A 1 243 ? -11.840 -4.905 -5.659 1.00 91.38 243 ASN A N 1
ATOM 1907 C CA . ASN A 1 243 ? -10.474 -4.931 -6.172 1.00 91.38 243 ASN A CA 1
ATOM 1908 C C . ASN A 1 243 ? -10.385 -4.401 -7.622 1.00 91.38 243 ASN A C 1
ATOM 1910 O O . ASN A 1 243 ? -10.727 -5.102 -8.580 1.00 91.38 243 ASN A O 1
ATOM 1914 N N . ARG A 1 244 ? -9.885 -3.165 -7.798 1.00 87.38 244 ARG A N 1
ATOM 1915 C CA . ARG A 1 244 ? -9.776 -2.452 -9.099 1.00 87.38 244 ARG A CA 1
ATOM 1916 C C . ARG A 1 244 ? -8.377 -2.070 -9.622 1.00 87.38 244 ARG A C 1
ATOM 1918 O O . ARG A 1 244 ? -8.283 -1.167 -10.453 1.00 87.38 244 ARG A O 1
ATOM 1925 N N . PRO A 1 245 ? -7.276 -2.703 -9.211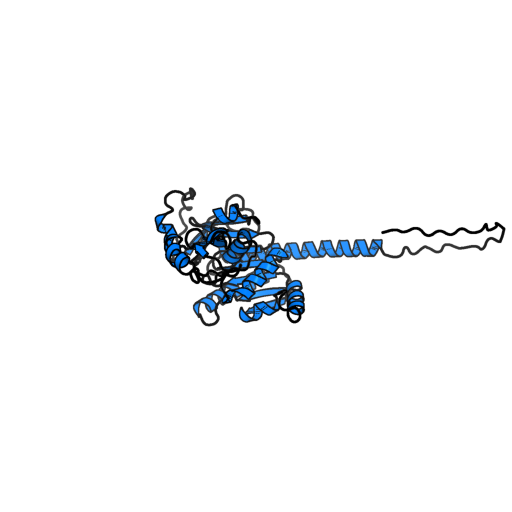 1.00 83.19 245 PRO A N 1
ATOM 1926 C CA . PRO A 1 245 ? -5.962 -2.323 -9.677 1.00 83.19 245 PRO A CA 1
ATOM 1927 C C . PRO A 1 245 ? -5.738 -2.815 -11.107 1.00 83.19 245 PRO A C 1
ATOM 1929 O O . PRO A 1 245 ? -6.083 -3.944 -11.479 1.00 83.19 245 PRO A O 1
ATOM 1932 N N . SER A 1 246 ? -5.110 -1.961 -11.911 1.00 89.88 246 SER A N 1
ATOM 1933 C CA . SER A 1 246 ? -4.558 -2.350 -13.211 1.00 89.88 246 SER A CA 1
ATOM 1934 C C . SER A 1 246 ? -3.324 -3.250 -13.056 1.00 89.88 246 SER A C 1
ATOM 1936 O O . SER A 1 246 ? -3.037 -4.046 -13.952 1.00 89.88 246 SER A O 1
ATOM 1938 N N . TRP A 1 247 ? -2.652 -3.181 -11.903 1.00 93.75 247 TRP A N 1
ATOM 1939 C CA . TRP A 1 247 ? -1.468 -3.961 -11.537 1.00 93.75 247 TRP A CA 1
ATOM 1940 C C . TRP A 1 247 ? -1.765 -4.952 -10.413 1.00 93.75 247 TRP A C 1
ATOM 1942 O O . TRP A 1 247 ? -2.147 -4.557 -9.318 1.00 93.75 247 TRP A O 1
ATOM 1952 N N . MET A 1 248 ? -1.553 -6.236 -10.664 1.00 94.56 248 MET A N 1
ATOM 1953 C CA . MET A 1 248 ? -1.744 -7.332 -9.717 1.00 94.56 248 MET A CA 1
ATOM 1954 C C . MET A 1 248 ? -0.435 -7.646 -8.993 1.00 94.56 248 MET A C 1
ATOM 1956 O O . MET A 1 248 ? 0.621 -7.666 -9.621 1.00 94.56 248 MET A O 1
ATOM 1960 N N . LEU A 1 249 ? -0.491 -7.936 -7.693 1.00 96.50 249 LEU A N 1
ATOM 1961 C CA . LEU A 1 249 ? 0.690 -8.355 -6.934 1.00 96.50 249 LEU A CA 1
ATOM 1962 C C . LEU A 1 249 ? 1.249 -9.687 -7.459 1.00 96.50 249 LEU A C 1
ATOM 1964 O O . LEU A 1 249 ? 0.498 -10.622 -7.745 1.00 96.50 249 LEU A O 1
ATOM 1968 N N . ASP A 1 250 ? 2.574 -9.803 -7.556 1.00 95.50 250 ASP A N 1
ATOM 1969 C CA . ASP A 1 250 ? 3.228 -11.048 -7.960 1.00 95.50 250 ASP A CA 1
ATOM 1970 C C . ASP A 1 250 ? 3.719 -11.830 -6.735 1.00 95.50 250 ASP A C 1
ATOM 1972 O O . ASP A 1 250 ? 4.780 -11.573 -6.162 1.00 95.50 250 ASP A O 1
ATOM 1976 N N . GLY A 1 251 ? 2.953 -12.855 -6.353 1.00 94.81 251 GLY A N 1
ATOM 1977 C CA . GLY A 1 251 ? 3.299 -13.716 -5.223 1.00 94.81 251 GLY A CA 1
ATOM 1978 C C . GLY A 1 251 ? 4.628 -14.470 -5.378 1.00 94.81 251 GLY A C 1
ATOM 1979 O O . GLY A 1 251 ? 5.241 -14.823 -4.371 1.00 94.81 251 GLY A O 1
ATOM 1980 N N . ARG A 1 252 ? 5.113 -14.734 -6.603 1.00 93.94 252 ARG A N 1
ATOM 1981 C CA . ARG A 1 252 ? 6.435 -15.358 -6.818 1.00 93.94 252 ARG A CA 1
ATOM 1982 C C . ARG A 1 252 ? 7.550 -14.357 -6.545 1.00 93.94 252 ARG A C 1
ATOM 1984 O O . ARG A 1 252 ? 8.511 -14.723 -5.869 1.00 93.94 252 ARG A O 1
ATOM 1991 N N . ALA A 1 253 ? 7.408 -13.124 -7.030 1.00 94.19 253 ALA A N 1
ATOM 1992 C CA . ALA A 1 253 ? 8.370 -12.058 -6.758 1.00 94.19 253 ALA A CA 1
ATOM 1993 C C . ALA A 1 253 ? 8.450 -11.768 -5.251 1.00 94.19 253 ALA A C 1
ATOM 1995 O O . ALA A 1 253 ? 9.543 -11.759 -4.686 1.00 94.19 253 ALA A O 1
ATOM 1996 N N . LEU A 1 254 ? 7.300 -11.659 -4.575 1.00 96.25 254 LEU A N 1
ATOM 1997 C CA . LEU A 1 254 ? 7.230 -11.388 -3.134 1.00 96.25 254 LEU A CA 1
ATOM 1998 C C . LEU A 1 254 ? 7.878 -12.488 -2.284 1.00 96.25 254 LEU A C 1
ATOM 2000 O O . LEU A 1 254 ? 8.632 -12.193 -1.361 1.00 96.25 254 LEU A O 1
ATOM 2004 N N . ARG A 1 255 ? 7.671 -13.766 -2.627 1.00 95.00 255 ARG A N 1
ATOM 2005 C CA . A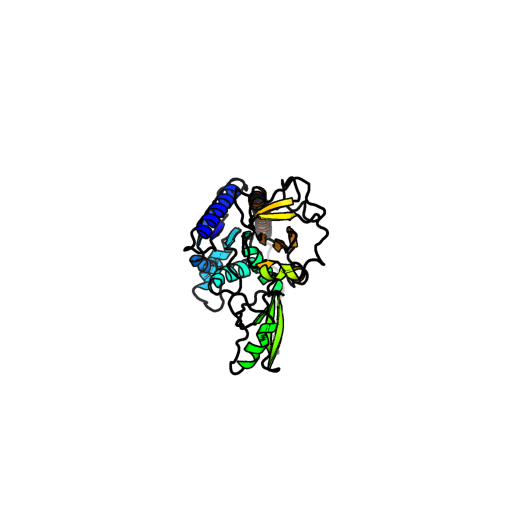RG A 1 255 ? 8.316 -14.891 -1.919 1.00 95.00 255 ARG A CA 1
ATOM 2006 C C . ARG A 1 255 ? 9.838 -14.935 -2.094 1.00 95.00 255 ARG A C 1
ATOM 2008 O O . ARG A 1 255 ? 10.535 -15.469 -1.233 1.00 95.00 255 ARG A O 1
ATOM 2015 N N . ARG A 1 256 ? 10.358 -14.390 -3.199 1.00 93.50 256 ARG A N 1
ATOM 2016 C CA . ARG A 1 256 ? 11.799 -14.300 -3.496 1.00 93.50 256 ARG A CA 1
ATOM 2017 C C . ARG A 1 256 ? 12.429 -12.986 -3.035 1.00 93.50 256 ARG A C 1
ATOM 2019 O O . ARG A 1 256 ? 13.649 -12.853 -3.113 1.00 93.50 256 ARG A O 1
ATOM 2026 N N . ALA A 1 257 ? 11.622 -12.036 -2.568 1.00 93.31 257 ALA A N 1
ATOM 2027 C CA . ALA A 1 257 ? 12.082 -10.743 -2.094 1.00 93.31 257 ALA A CA 1
ATOM 2028 C C . ALA A 1 257 ? 13.120 -10.896 -0.972 1.00 93.31 257 ALA A C 1
ATOM 2030 O O . ALA A 1 257 ? 13.098 -11.862 -0.203 1.00 93.31 25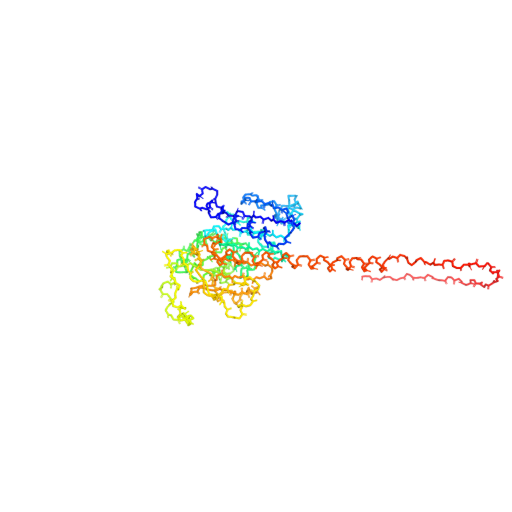7 ALA A O 1
ATOM 2031 N N . LYS A 1 258 ? 14.023 -9.916 -0.855 1.00 88.94 258 LYS A N 1
ATOM 2032 C CA . LYS A 1 258 ? 14.962 -9.849 0.275 1.00 88.94 258 LYS A CA 1
ATOM 2033 C C . LYS A 1 258 ? 14.197 -9.607 1.577 1.00 88.94 258 LYS A C 1
ATOM 2035 O O . LYS A 1 258 ? 14.423 -10.291 2.568 1.00 88.94 258 LYS A O 1
ATOM 2040 N N . HIS A 1 259 ? 13.273 -8.653 1.541 1.00 94.06 259 HIS A N 1
ATOM 2041 C CA . HIS A 1 259 ? 12.339 -8.378 2.620 1.00 94.06 259 HIS A CA 1
ATOM 2042 C C . HIS A 1 259 ? 11.043 -9.116 2.311 1.00 94.06 259 HIS A C 1
ATOM 2044 O O . HIS A 1 259 ? 10.231 -8.622 1.538 1.00 94.06 259 HIS A O 1
ATOM 2050 N N . ARG A 1 260 ? 10.890 -10.335 2.833 1.00 95.38 260 ARG A N 1
ATOM 2051 C CA . ARG A 1 260 ? 9.757 -11.212 2.506 1.00 95.38 260 ARG A CA 1
ATOM 2052 C C . ARG A 1 260 ? 8.521 -10.795 3.306 1.00 95.38 260 ARG A C 1
ATOM 2054 O O . ARG A 1 260 ? 8.535 -10.997 4.520 1.00 95.38 260 ARG A O 1
ATOM 2061 N N . PRO A 1 261 ? 7.476 -10.228 2.677 1.00 97.06 261 PRO A N 1
ATOM 2062 C CA . PRO A 1 261 ? 6.222 -10.004 3.373 1.00 97.06 261 PRO A CA 1
ATOM 2063 C C . PRO A 1 261 ? 5.481 -11.333 3.552 1.00 97.06 261 PRO A C 1
ATOM 2065 O O . PRO A 1 261 ? 5.575 -12.239 2.716 1.00 97.06 261 PRO A O 1
ATOM 2068 N N . GLU A 1 262 ? 4.707 -11.433 4.622 1.00 98.12 262 GLU A N 1
ATOM 2069 C CA . GLU A 1 262 ? 3.715 -12.485 4.788 1.00 98.12 262 GLU A CA 1
ATOM 2070 C C . GLU A 1 262 ? 2.529 -12.220 3.859 1.00 98.12 262 GLU A C 1
ATOM 2072 O O . GLU A 1 262 ? 2.030 -11.097 3.763 1.00 98.12 262 GLU A O 1
ATOM 2077 N N . ILE A 1 263 ? 2.078 -13.263 3.163 1.00 98.31 263 ILE A N 1
ATOM 2078 C CA . ILE A 1 263 ? 0.875 -13.221 2.330 1.00 98.31 263 ILE A CA 1
ATOM 2079 C C . ILE A 1 263 ? -0.252 -13.825 3.161 1.00 98.31 263 ILE A C 1
ATOM 2081 O O . ILE A 1 263 ? -0.354 -15.044 3.290 1.00 98.31 263 ILE A O 1
ATOM 2085 N N . LEU A 1 264 ? -1.077 -12.960 3.744 1.00 98.50 264 LEU A N 1
ATOM 2086 C CA . LEU A 1 264 ? -2.120 -13.354 4.689 1.00 98.50 264 LEU A CA 1
ATOM 2087 C C . LEU A 1 264 ? -3.396 -13.833 3.987 1.00 98.50 264 LEU A C 1
ATOM 2089 O O . LEU A 1 264 ? -4.079 -14.733 4.475 1.00 98.50 264 LEU A O 1
ATOM 2093 N N . ALA A 1 265 ? -3.712 -13.233 2.840 1.00 98.19 265 ALA A N 1
ATOM 2094 C CA . ALA A 1 265 ? -4.850 -13.605 2.011 1.00 98.19 265 ALA A CA 1
ATOM 2095 C C . ALA A 1 265 ? -4.558 -13.367 0.526 1.00 98.19 265 ALA A C 1
ATOM 2097 O O . ALA A 1 265 ? -3.763 -12.492 0.158 1.00 98.19 265 ALA A O 1
ATOM 2098 N N . GLU A 1 266 ? -5.216 -14.138 -0.331 1.00 96.69 266 GLU A N 1
ATOM 2099 C CA . GLU A 1 266 ? -5.030 -14.131 -1.778 1.00 96.69 266 GLU A CA 1
ATOM 2100 C C . GLU A 1 266 ? -6.355 -14.294 -2.527 1.00 96.69 266 GLU A C 1
ATOM 2102 O O . GLU A 1 266 ? -7.351 -14.774 -1.997 1.00 96.69 266 GLU A O 1
ATOM 2107 N N . SER A 1 267 ? -6.365 -13.873 -3.784 1.00 94.19 267 SER A N 1
ATOM 2108 C CA . SER A 1 267 ? -7.394 -14.235 -4.757 1.00 94.19 267 SER A CA 1
ATOM 2109 C C . SER A 1 267 ? -6.904 -15.391 -5.622 1.00 94.19 267 SER A C 1
ATOM 2111 O O . SER A 1 267 ? -5.737 -15.778 -5.574 1.00 94.19 267 SER A O 1
ATOM 2113 N N . ALA A 1 268 ? -7.757 -15.866 -6.529 1.00 89.50 268 ALA A N 1
ATOM 2114 C CA . ALA A 1 268 ? -7.348 -16.820 -7.559 1.00 89.50 268 ALA A CA 1
ATOM 2115 C C . ALA A 1 268 ? -6.201 -16.314 -8.465 1.00 89.50 268 ALA A C 1
ATOM 2117 O O . ALA A 1 268 ? -5.576 -17.117 -9.158 1.00 89.50 268 ALA A O 1
ATOM 2118 N N . LEU A 1 269 ? -5.944 -14.998 -8.508 1.00 89.31 269 LEU A N 1
ATOM 2119 C CA . LEU A 1 269 ? -4.993 -14.386 -9.442 1.00 89.31 269 LEU A CA 1
ATOM 2120 C C . LEU A 1 269 ? -3.745 -13.799 -8.777 1.00 89.31 269 LEU A C 1
ATOM 2122 O O . LEU A 1 269 ? -2.694 -13.778 -9.420 1.00 89.31 269 LEU A O 1
ATOM 2126 N N . ALA A 1 270 ? -3.856 -13.294 -7.547 1.00 94.19 270 ALA A N 1
ATOM 2127 C CA . ALA A 1 270 ? -2.780 -12.580 -6.862 1.00 94.19 270 ALA A CA 1
ATOM 2128 C C . ALA A 1 270 ? -2.988 -12.505 -5.340 1.00 94.19 270 ALA A C 1
ATOM 2130 O O . ALA A 1 270 ? -4.138 -12.559 -4.889 1.00 94.19 270 ALA A O 1
ATOM 2131 N N . PRO A 1 271 ? -1.906 -12.296 -4.563 1.00 97.75 271 PRO A N 1
ATOM 2132 C CA . PRO A 1 271 ? -1.986 -11.847 -3.174 1.00 97.75 271 PRO A CA 1
ATOM 2133 C C . PRO A 1 271 ? -2.879 -10.613 -3.020 1.00 97.75 271 PRO A C 1
ATOM 2135 O O . PRO A 1 271 ? -2.890 -9.753 -3.900 1.00 97.75 271 PRO A O 1
ATOM 2138 N N . LEU A 1 272 ? -3.600 -10.525 -1.902 1.00 97.88 272 LEU A N 1
ATOM 2139 C CA . LEU A 1 272 ? -4.499 -9.410 -1.592 1.00 97.88 272 LEU A CA 1
ATOM 2140 C C . LEU A 1 272 ? -4.231 -8.760 -0.238 1.00 97.88 272 LEU A C 1
ATOM 2142 O O . LEU A 1 272 ? -4.521 -7.582 -0.078 1.00 97.88 272 LEU A O 1
ATOM 2146 N N . VAL A 1 273 ? -3.701 -9.492 0.739 1.00 98.62 273 VAL A N 1
ATOM 2147 C CA . VAL A 1 273 ? -3.335 -8.921 2.040 1.00 98.62 273 VAL A CA 1
ATOM 2148 C C . VAL A 1 273 ? -1.890 -9.277 2.325 1.00 98.62 273 VAL A C 1
ATOM 2150 O O . VAL A 1 273 ? -1.541 -10.457 2.400 1.00 98.62 273 VAL A O 1
ATOM 2153 N N . LEU A 1 274 ? -1.060 -8.247 2.459 1.00 98.69 274 LEU A N 1
ATOM 2154 C CA . LEU A 1 274 ? 0.354 -8.359 2.782 1.00 98.69 274 LEU A CA 1
ATOM 2155 C C . LEU A 1 274 ? 0.611 -7.840 4.191 1.00 98.69 274 LEU A C 1
ATOM 2157 O O . LEU A 1 274 ? 0.001 -6.856 4.613 1.00 98.69 274 LEU A O 1
ATOM 2161 N N . GLN A 1 275 ? 1.568 -8.452 4.877 1.00 98.44 275 GLN A N 1
ATOM 2162 C CA . GLN A 1 275 ? 2.109 -7.917 6.116 1.00 98.44 275 GLN A CA 1
ATOM 2163 C C . GLN A 1 275 ? 3.631 -7.955 6.126 1.00 98.44 275 GLN A C 1
ATOM 2165 O O . GLN A 1 275 ? 4.253 -8.941 5.742 1.00 98.44 275 GLN A O 1
ATOM 2170 N N . TYR A 1 276 ? 4.237 -6.884 6.623 1.00 97.62 276 TYR A N 1
ATOM 2171 C CA . TYR A 1 276 ? 5.655 -6.832 6.939 1.00 97.62 276 TYR A CA 1
ATOM 2172 C C . TYR A 1 276 ? 5.845 -6.081 8.262 1.00 97.62 276 TYR A C 1
ATOM 2174 O O . TYR A 1 276 ? 5.630 -4.872 8.338 1.00 97.62 276 TYR A O 1
ATOM 2182 N N . TYR A 1 277 ? 6.211 -6.802 9.326 1.00 96.12 277 TYR A N 1
ATOM 2183 C CA . TYR A 1 277 ? 6.195 -6.290 10.705 1.00 96.12 277 TYR A CA 1
ATOM 2184 C C . TYR A 1 277 ? 4.833 -5.667 11.079 1.00 96.12 277 TYR A C 1
ATOM 2186 O O . TYR A 1 277 ? 3.818 -6.360 11.044 1.00 96.12 277 TYR A O 1
ATOM 2194 N N . ASN A 1 278 ? 4.822 -4.372 11.420 1.00 96.69 278 ASN A N 1
ATOM 2195 C CA . ASN A 1 278 ? 3.644 -3.593 11.808 1.00 96.69 278 ASN A CA 1
ATOM 2196 C C . ASN A 1 278 ? 2.962 -2.907 10.611 1.00 96.69 278 ASN A C 1
ATOM 2198 O O . ASN A 1 278 ? 2.084 -2.071 10.803 1.00 96.69 278 ASN A O 1
ATOM 2202 N N . PHE A 1 279 ? 3.381 -3.215 9.382 1.00 98.31 279 PHE A N 1
ATOM 2203 C CA . PHE A 1 279 ? 2.778 -2.689 8.166 1.00 98.31 279 PHE A CA 1
ATOM 2204 C C . PHE A 1 279 ? 1.879 -3.765 7.555 1.00 98.31 279 PHE A C 1
ATOM 2206 O O . PHE A 1 279 ? 2.372 -4.737 6.983 1.00 98.31 279 PHE A O 1
ATOM 2213 N N . VAL A 1 280 ? 0.562 -3.583 7.663 1.00 98.75 280 VAL A N 1
ATOM 2214 C CA . VAL A 1 280 ? -0.448 -4.394 6.968 1.00 98.75 280 VAL A CA 1
ATOM 2215 C C . VAL A 1 280 ? -1.007 -3.594 5.798 1.00 98.75 280 VAL A C 1
ATOM 2217 O O . VAL A 1 280 ? -1.433 -2.456 5.974 1.00 98.75 280 VAL A O 1
ATOM 2220 N N . ALA A 1 281 ? -1.030 -4.173 4.602 1.00 98.62 281 ALA A N 1
ATOM 2221 C CA . ALA A 1 281 ? -1.574 -3.525 3.415 1.00 98.62 281 ALA A CA 1
ATOM 2222 C C . ALA A 1 281 ? -2.546 -4.446 2.677 1.00 98.62 281 ALA A C 1
ATOM 2224 O O . ALA A 1 281 ? -2.236 -5.601 2.376 1.00 98.62 281 ALA A O 1
ATOM 2225 N N . THR A 1 282 ? -3.719 -3.909 2.360 1.00 98.62 282 THR A N 1
ATOM 2226 C CA . THR A 1 282 ? -4.755 -4.568 1.568 1.00 98.62 282 THR A CA 1
ATOM 2227 C C . THR A 1 282 ? -4.720 -4.041 0.139 1.00 98.62 282 THR A C 1
ATOM 2229 O O . THR A 1 282 ? -4.647 -2.837 -0.095 1.00 98.62 282 THR A O 1
ATOM 2232 N N . HIS A 1 283 ? -4.748 -4.952 -0.829 1.00 97.56 283 HIS A N 1
ATOM 2233 C CA . HIS A 1 283 ? -4.805 -4.669 -2.260 1.00 97.56 283 HIS A CA 1
ATOM 2234 C C . HIS A 1 283 ? -6.260 -4.645 -2.737 1.00 97.56 283 HIS A C 1
ATOM 2236 O O . HIS A 1 283 ? -6.636 -5.313 -3.690 1.00 97.56 283 HIS A O 1
ATOM 2242 N N . PHE A 1 284 ? -7.102 -3.947 -1.982 1.00 97.50 284 PHE A N 1
ATOM 2243 C CA . PHE A 1 284 ? -8.522 -3.724 -2.237 1.00 97.50 284 PHE A CA 1
ATOM 2244 C C . PHE A 1 284 ? -8.996 -2.524 -1.411 1.00 97.50 284 PHE A C 1
ATOM 2246 O O . PHE A 1 284 ? -8.299 -2.067 -0.500 1.00 97.50 284 PHE A O 1
ATOM 2253 N N . ASP A 1 285 ? -10.176 -2.007 -1.738 1.00 96.75 285 ASP A N 1
ATOM 2254 C CA . ASP A 1 285 ? -10.756 -0.863 -1.036 1.00 96.75 285 ASP A CA 1
ATOM 2255 C C . ASP A 1 285 ? -11.363 -1.305 0.306 1.00 96.75 285 ASP A C 1
ATOM 2257 O O . ASP A 1 285 ? -11.980 -2.370 0.407 1.00 96.75 285 ASP A O 1
ATOM 2261 N N . VAL A 1 286 ? -11.244 -0.463 1.336 1.00 97.81 286 VAL A N 1
ATOM 2262 C CA . VAL A 1 286 ? -11.887 -0.686 2.639 1.00 97.81 286 VAL A CA 1
ATOM 2263 C C . VAL A 1 286 ? -13.062 0.271 2.796 1.00 97.81 286 VAL A C 1
ATOM 2265 O O . VAL A 1 286 ? -12.895 1.490 2.805 1.00 97.81 286 VAL A O 1
ATOM 2268 N N . SER A 1 287 ? -14.262 -0.288 2.939 1.00 96.75 287 SER A N 1
ATOM 2269 C CA . SER A 1 287 ? -15.490 0.458 3.205 1.00 96.75 287 SER A CA 1
ATOM 2270 C C . SER A 1 287 ? -16.472 -0.384 4.020 1.00 96.75 287 SER A C 1
ATOM 2272 O O . SER A 1 287 ? -16.384 -1.611 4.042 1.00 96.75 287 SER A O 1
ATOM 2274 N N . ALA A 1 288 ? -17.450 0.271 4.651 1.00 95.38 288 ALA A N 1
ATOM 2275 C CA . ALA A 1 288 ? -18.525 -0.402 5.384 1.00 95.38 288 ALA A CA 1
ATOM 2276 C C . ALA A 1 288 ? -19.414 -1.303 4.501 1.00 95.38 288 ALA A C 1
ATOM 2278 O O . ALA A 1 288 ? -20.077 -2.194 5.021 1.00 95.38 288 ALA A O 1
ATOM 2279 N N . GLU A 1 289 ? -19.410 -1.097 3.178 1.00 95.81 289 GLU A N 1
ATOM 2280 C CA . GLU A 1 289 ? -20.105 -1.962 2.214 1.00 95.81 289 GLU A CA 1
ATOM 2281 C C . GLU A 1 289 ? -19.525 -3.386 2.215 1.00 95.81 289 GLU A C 1
ATOM 2283 O O . GLU A 1 289 ? -20.264 -4.360 2.096 1.00 95.81 289 GLU A O 1
ATOM 2288 N N . TYR A 1 290 ? -18.211 -3.518 2.424 1.00 96.06 290 TYR A N 1
ATOM 2289 C CA . TYR A 1 290 ? -17.521 -4.803 2.504 1.00 96.06 290 TYR A CA 1
ATOM 2290 C C . TYR A 1 290 ? -17.133 -5.076 3.957 1.00 96.06 290 TYR A C 1
ATOM 2292 O O . TYR A 1 290 ? -16.011 -4.799 4.390 1.00 96.06 290 TYR A O 1
ATOM 2300 N N . ALA A 1 291 ? -18.070 -5.645 4.720 1.00 95.25 291 ALA A N 1
ATOM 2301 C CA . ALA A 1 291 ? -17.934 -5.856 6.164 1.00 95.25 291 ALA A CA 1
ATOM 2302 C C . ALA A 1 291 ? -16.628 -6.565 6.569 1.00 95.25 291 ALA A C 1
ATOM 2304 O O . ALA A 1 291 ? -16.014 -6.192 7.567 1.00 95.25 291 ALA A O 1
ATOM 2305 N N . ALA A 1 292 ? -16.164 -7.540 5.779 1.00 96.38 292 ALA A N 1
ATOM 2306 C CA . ALA A 1 292 ? -14.900 -8.230 6.034 1.00 96.38 292 ALA A CA 1
ATOM 2307 C C . ALA A 1 292 ? -13.688 -7.284 5.954 1.00 96.38 292 ALA A C 1
ATOM 2309 O O . ALA A 1 292 ? -12.821 -7.324 6.824 1.00 96.38 292 ALA A O 1
ATOM 2310 N N . ALA A 1 293 ? -13.647 -6.393 4.959 1.00 97.62 293 ALA A N 1
ATOM 2311 C CA . ALA A 1 293 ? -12.574 -5.415 4.793 1.00 97.62 293 ALA A CA 1
ATOM 2312 C C . ALA A 1 293 ? -12.567 -4.385 5.938 1.00 97.62 293 ALA A C 1
ATOM 2314 O O . ALA A 1 293 ? -11.517 -4.104 6.520 1.00 97.62 293 ALA A O 1
ATOM 2315 N N . ALA A 1 294 ? -13.743 -3.873 6.318 1.00 97.94 294 ALA A N 1
ATOM 2316 C CA . ALA A 1 294 ? -13.883 -2.974 7.466 1.00 97.94 294 ALA A CA 1
ATOM 2317 C C . ALA A 1 294 ? -13.490 -3.655 8.792 1.00 97.94 294 ALA A C 1
ATOM 2319 O O . ALA A 1 294 ? -12.842 -3.044 9.645 1.00 97.94 294 ALA A O 1
ATOM 2320 N N . LEU A 1 295 ? -13.830 -4.938 8.953 1.00 98.00 295 LEU A N 1
ATOM 2321 C CA . LEU A 1 295 ? -13.453 -5.733 10.118 1.00 98.00 295 LEU A CA 1
ATOM 2322 C C . LEU A 1 295 ? -11.934 -5.934 10.208 1.00 98.00 295 LEU A C 1
ATOM 2324 O O . LEU A 1 295 ? -11.377 -5.799 11.295 1.00 98.00 295 LEU A O 1
ATOM 2328 N N . MET A 1 296 ? -11.250 -6.175 9.086 1.00 98.38 296 MET A N 1
ATOM 2329 C CA . MET A 1 296 ? -9.785 -6.290 9.058 1.00 98.38 296 MET A CA 1
ATOM 2330 C C . MET A 1 296 ? -9.092 -5.017 9.563 1.00 98.38 296 MET A C 1
ATOM 2332 O O . MET A 1 296 ? -8.183 -5.103 10.391 1.00 98.38 296 MET A O 1
ATOM 2336 N N . LEU A 1 297 ? -9.557 -3.839 9.132 1.00 98.56 297 LEU A N 1
ATOM 2337 C CA . LEU A 1 297 ? -9.074 -2.546 9.636 1.00 98.56 297 LEU A CA 1
ATOM 2338 C C . LEU A 1 297 ? -9.319 -2.400 11.145 1.00 98.56 297 LEU A C 1
ATOM 2340 O O . LEU A 1 297 ? -8.412 -2.023 11.892 1.00 98.56 297 LEU A O 1
ATOM 2344 N N . ARG A 1 298 ? -10.530 -2.730 11.609 1.00 98.44 298 ARG A N 1
ATOM 2345 C CA . ARG A 1 298 ? -10.880 -2.684 13.036 1.00 98.44 298 ARG A CA 1
ATOM 2346 C C . ARG A 1 298 ? -9.973 -3.576 13.875 1.00 98.44 298 ARG A C 1
ATOM 2348 O O . ARG A 1 298 ? -9.443 -3.132 14.891 1.00 98.44 298 ARG A O 1
ATOM 2355 N N . ASN A 1 299 ? -9.781 -4.812 13.438 1.00 98.38 299 ASN A N 1
ATOM 2356 C CA . ASN A 1 299 ? -8.959 -5.792 14.133 1.00 98.38 299 ASN A CA 1
ATOM 2357 C C . ASN A 1 299 ? -7.490 -5.371 14.187 1.00 98.38 299 ASN A C 1
ATOM 2359 O O . ASN A 1 299 ? -6.855 -5.494 15.235 1.00 98.38 299 ASN A O 1
ATOM 2363 N N . TYR A 1 300 ? -6.961 -4.839 13.079 1.00 98.44 300 TYR A N 1
ATOM 2364 C CA . TYR A 1 300 ? -5.617 -4.273 13.049 1.00 98.44 300 TYR A CA 1
ATOM 2365 C C . TYR A 1 300 ? -5.461 -3.165 14.099 1.00 98.44 300 TYR A C 1
ATOM 2367 O O . TYR A 1 300 ? -4.518 -3.196 14.891 1.00 98.44 300 TYR A O 1
ATOM 2375 N N . LEU A 1 301 ? -6.399 -2.212 14.146 1.00 97.94 301 LEU A N 1
ATOM 2376 C CA . LEU A 1 301 ? -6.364 -1.107 15.106 1.00 97.94 301 LEU A CA 1
ATOM 2377 C C . LEU A 1 301 ? -6.452 -1.594 16.554 1.00 97.94 301 LEU A C 1
ATOM 2379 O O . LEU A 1 301 ? -5.628 -1.192 17.368 1.00 97.94 301 LEU A O 1
ATOM 2383 N N . GLN A 1 302 ? -7.386 -2.493 16.870 1.00 96.88 302 GLN A N 1
ATOM 2384 C CA . GLN A 1 302 ? -7.513 -3.077 18.211 1.00 96.88 302 GLN A CA 1
ATOM 2385 C C . GLN A 1 302 ? -6.220 -3.764 18.660 1.00 96.88 302 GLN A C 1
ATOM 2387 O O . GLN A 1 302 ? -5.741 -3.526 19.767 1.00 96.88 302 GLN A O 1
ATOM 2392 N N . HIS A 1 303 ? -5.622 -4.575 17.787 1.00 96.56 303 HIS A N 1
ATOM 2393 C CA . HIS A 1 303 ? -4.364 -5.257 18.079 1.00 96.56 303 HIS A CA 1
ATOM 2394 C C . HIS A 1 303 ? -3.199 -4.271 18.265 1.00 96.56 303 HIS A C 1
ATOM 2396 O O . HIS A 1 303 ? -2.398 -4.410 19.188 1.00 96.56 303 HIS A O 1
ATOM 2402 N N . THR A 1 304 ? -3.122 -3.244 17.419 1.00 96.06 304 THR A N 1
ATOM 2403 C CA . THR A 1 304 ? -2.051 -2.239 17.459 1.00 96.06 304 THR A CA 1
ATOM 2404 C C . THR A 1 304 ? -2.136 -1.382 18.718 1.00 96.06 304 THR A C 1
ATOM 2406 O O . THR A 1 304 ? -1.133 -1.177 19.395 1.00 96.06 304 THR A O 1
ATOM 2409 N N . VAL A 1 305 ? -3.337 -0.920 19.067 1.00 93.88 305 VAL A N 1
ATOM 2410 C CA . VAL A 1 305 ? -3.594 -0.124 20.274 1.00 93.88 305 VAL A CA 1
ATOM 2411 C C . VAL A 1 305 ? -3.312 -0.935 21.533 1.00 93.88 305 VAL A C 1
ATOM 2413 O O . VAL A 1 305 ? -2.661 -0.430 22.447 1.00 93.88 305 VAL A O 1
ATOM 2416 N N . PHE A 1 306 ? -3.740 -2.199 21.570 1.00 91.88 306 PHE A N 1
ATOM 2417 C CA . PHE A 1 306 ? -3.416 -3.106 22.669 1.00 91.88 306 PHE A CA 1
ATOM 2418 C C . PHE A 1 306 ? -1.897 -3.220 22.867 1.00 91.88 306 PHE A C 1
ATOM 2420 O O . PHE A 1 306 ? -1.397 -2.966 23.962 1.00 91.88 306 PHE A O 1
ATOM 2427 N N . ASN A 1 307 ? -1.150 -3.494 21.794 1.00 90.44 307 ASN A N 1
ATOM 2428 C CA . ASN A 1 307 ? 0.308 -3.604 21.860 1.00 90.44 307 ASN A CA 1
ATOM 2429 C C . ASN A 1 307 ? 0.989 -2.278 22.225 1.00 90.44 307 ASN A C 1
ATOM 2431 O O . ASN A 1 307 ? 2.012 -2.291 22.906 1.00 90.44 307 ASN A O 1
ATOM 2435 N N . HIS A 1 308 ? 0.426 -1.135 21.822 1.00 87.06 308 HIS A N 1
ATOM 2436 C CA . HIS A 1 308 ? 0.938 0.184 22.207 1.00 87.06 308 HIS A CA 1
ATOM 2437 C C . HIS A 1 308 ? 0.821 0.425 23.712 1.00 87.06 308 HIS A C 1
ATOM 2439 O O . HIS A 1 308 ? 1.771 0.895 24.340 1.00 87.06 308 HIS A O 1
ATOM 2445 N N . HIS A 1 309 ? -0.321 0.076 24.311 1.00 84.44 309 HIS A N 1
ATOM 2446 C CA . HIS A 1 309 ? -0.519 0.196 25.756 1.00 84.44 309 HIS A CA 1
ATOM 2447 C C . HIS A 1 309 ? 0.414 -0.732 26.539 1.00 84.44 309 HIS A C 1
ATOM 2449 O O . HIS A 1 309 ? 1.068 -0.281 27.479 1.00 84.44 309 HIS A O 1
ATOM 2455 N N . VAL A 1 310 ? 0.541 -1.991 26.109 1.00 79.00 310 VAL A N 1
ATOM 2456 C CA . VAL A 1 310 ? 1.466 -2.958 26.724 1.00 79.00 310 VAL A CA 1
ATOM 2457 C C . VAL A 1 310 ? 2.918 -2.483 26.595 1.00 79.00 310 VAL A C 1
ATOM 2459 O O . VAL A 1 310 ? 3.668 -2.483 27.572 1.00 79.00 310 VAL A O 1
ATOM 2462 N N . GLY A 1 311 ? 3.308 -2.003 25.411 1.00 77.12 311 GLY A N 1
ATOM 2463 C CA . GLY A 1 311 ? 4.643 -1.466 25.160 1.00 77.12 311 GLY A CA 1
ATOM 2464 C C . GLY A 1 311 ? 4.974 -0.272 26.057 1.00 77.12 311 GLY A C 1
ATOM 2465 O O . GLY A 1 311 ? 6.063 -0.223 26.630 1.00 77.12 311 GLY A O 1
ATOM 2466 N N . LYS A 1 312 ? 4.028 0.655 26.251 1.00 72.38 312 LYS A N 1
ATOM 2467 C CA . LYS A 1 312 ? 4.208 1.794 27.164 1.00 72.38 312 LYS A CA 1
ATOM 2468 C C . LYS A 1 312 ? 4.374 1.366 28.618 1.00 72.38 312 LYS A C 1
ATOM 2470 O O . LYS A 1 312 ? 5.296 1.862 29.257 1.00 72.38 312 LYS A O 1
ATOM 2475 N N . ALA A 1 313 ? 3.552 0.439 29.113 1.00 63.78 313 ALA A N 1
ATOM 2476 C CA . ALA A 1 313 ? 3.674 -0.066 30.483 1.00 63.78 313 ALA A CA 1
ATOM 2477 C C . ALA A 1 313 ? 5.074 -0.651 30.739 1.00 63.78 313 ALA A C 1
ATOM 2479 O O . ALA A 1 313 ? 5.761 -0.233 31.666 1.00 63.78 313 ALA A O 1
ATOM 2480 N N . SER A 1 314 ? 5.560 -1.499 29.825 1.00 64.56 314 SER A N 1
ATOM 2481 C CA . SER A 1 314 ? 6.899 -2.098 29.938 1.00 64.56 314 SER A CA 1
ATOM 2482 C C . SER A 1 314 ? 8.050 -1.083 29.867 1.00 64.56 314 SER A C 1
ATOM 2484 O O . SER A 1 314 ? 9.133 -1.322 30.403 1.00 64.56 314 SER A O 1
ATOM 2486 N N . ARG A 1 315 ? 7.845 0.058 29.194 1.00 65.75 315 ARG A N 1
ATOM 2487 C CA . ARG A 1 315 ? 8.844 1.128 29.105 1.00 65.75 315 ARG A CA 1
ATOM 2488 C C . ARG A 1 315 ? 8.902 1.947 30.390 1.00 65.75 315 ARG A C 1
ATOM 2490 O O . ARG A 1 315 ? 10.004 2.203 30.859 1.00 65.75 315 ARG A O 1
ATOM 2497 N N . VAL A 1 316 ? 7.746 2.300 30.955 1.00 65.38 316 VAL A N 1
ATOM 2498 C CA . VAL A 1 316 ? 7.659 3.001 32.247 1.00 65.38 316 VAL A CA 1
ATOM 2499 C C . VAL A 1 316 ? 8.322 2.166 33.341 1.00 65.38 316 VAL A C 1
ATOM 2501 O O . VAL A 1 316 ? 9.189 2.668 34.042 1.00 65.38 316 VAL A O 1
ATOM 2504 N N . GLU A 1 317 ? 8.045 0.861 33.398 1.00 65.31 317 GLU A N 1
ATOM 2505 C CA . GLU A 1 317 ? 8.683 -0.040 34.368 1.00 65.31 317 GLU A CA 1
ATOM 2506 C C . GLU A 1 317 ? 10.214 -0.083 34.241 1.00 65.31 317 GLU A C 1
ATOM 2508 O O . GLU A 1 317 ? 10.922 -0.145 35.249 1.00 65.31 317 GLU A O 1
ATOM 2513 N N . ARG A 1 318 ? 10.746 -0.034 33.011 1.00 62.12 318 ARG A N 1
ATOM 2514 C CA . ARG A 1 318 ? 12.196 0.019 32.762 1.00 62.12 318 ARG A CA 1
ATOM 2515 C C . ARG A 1 318 ? 12.798 1.362 33.149 1.00 62.12 318 ARG A C 1
ATOM 2517 O O . ARG A 1 318 ? 13.863 1.376 33.756 1.00 62.12 318 ARG A O 1
ATOM 2524 N N . GLU A 1 319 ? 12.144 2.467 32.803 1.00 70.75 319 GLU A N 1
ATOM 2525 C CA . GLU A 1 319 ? 12.593 3.813 33.174 1.00 70.75 319 GLU A CA 1
ATOM 2526 C C . GLU A 1 319 ? 12.568 3.985 34.707 1.00 70.75 319 GLU A C 1
ATOM 2528 O O . GLU A 1 319 ? 13.552 4.457 35.273 1.00 70.75 319 GLU A O 1
ATOM 2533 N N . ASP A 1 320 ? 11.550 3.460 35.396 1.00 68.81 320 ASP A N 1
ATOM 2534 C CA . ASP A 1 320 ? 11.463 3.425 36.863 1.00 68.81 320 ASP A CA 1
ATOM 2535 C C . ASP A 1 320 ? 12.503 2.495 37.505 1.00 68.81 320 ASP A C 1
ATOM 2537 O O . ASP A 1 320 ? 12.978 2.742 38.615 1.00 68.81 320 ASP A O 1
ATOM 2541 N N . ALA A 1 321 ? 12.858 1.386 36.851 1.00 67.56 321 ALA A N 1
ATOM 2542 C CA . ALA A 1 321 ? 13.922 0.498 37.320 1.00 67.56 321 ALA A CA 1
ATOM 2543 C C . ALA A 1 321 ? 15.306 1.153 37.185 1.00 67.56 321 ALA A C 1
ATOM 2545 O O . ALA A 1 321 ? 16.110 1.081 38.113 1.00 67.56 321 ALA A O 1
ATOM 2546 N N . VAL A 1 322 ? 15.564 1.840 36.069 1.00 75.88 322 VAL A N 1
ATOM 2547 C CA . VAL A 1 322 ? 16.802 2.603 35.841 1.00 75.88 322 VAL A CA 1
ATOM 2548 C C . VAL A 1 322 ? 16.888 3.791 36.805 1.00 75.88 322 VAL A C 1
ATOM 2550 O O . VAL A 1 322 ? 17.928 3.998 37.424 1.00 75.88 322 VAL A O 1
ATOM 2553 N N . ALA A 1 323 ? 15.792 4.525 37.011 1.00 71.88 323 ALA A N 1
ATOM 2554 C CA . ALA A 1 323 ? 15.735 5.621 37.976 1.00 71.88 323 ALA A CA 1
ATOM 2555 C C . ALA A 1 323 ? 15.974 5.141 39.418 1.00 71.88 323 ALA A C 1
ATOM 2557 O O . ALA A 1 323 ? 16.682 5.805 40.169 1.00 71.88 323 ALA A O 1
ATOM 2558 N N . ARG A 1 324 ? 15.453 3.963 39.798 1.00 75.31 324 ARG A N 1
ATOM 2559 C CA . ARG A 1 324 ? 15.739 3.336 41.102 1.00 75.31 324 ARG A CA 1
ATOM 2560 C C . ARG A 1 324 ? 17.188 2.875 41.238 1.00 75.31 324 ARG A C 1
ATOM 2562 O O . ARG A 1 324 ? 17.755 3.025 42.313 1.00 75.31 324 ARG A O 1
ATOM 2569 N N . ALA A 1 325 ? 17.794 2.356 40.171 1.00 71.31 325 ALA A N 1
ATOM 2570 C CA . ALA A 1 325 ? 19.201 1.949 40.171 1.00 71.31 325 ALA A CA 1
ATOM 2571 C C . ALA A 1 325 ? 20.174 3.140 40.262 1.00 71.31 325 ALA A C 1
ATOM 2573 O O . ALA A 1 325 ? 21.284 2.986 40.761 1.00 71.31 325 ALA A O 1
ATOM 2574 N N . HIS A 1 326 ? 19.757 4.321 39.796 1.00 73.56 326 HIS A N 1
ATOM 2575 C CA . HIS A 1 326 ? 20.535 5.562 39.863 1.00 73.56 326 HIS A CA 1
ATOM 2576 C C . HIS A 1 326 ? 20.095 6.516 40.980 1.00 73.56 326 HIS A C 1
ATOM 2578 O O . HIS A 1 326 ? 20.623 7.625 41.075 1.00 73.56 326 HIS A O 1
ATOM 2584 N N . ALA A 1 327 ? 19.147 6.115 41.831 1.00 63.50 327 ALA A N 1
ATOM 2585 C CA . ALA A 1 327 ? 18.830 6.879 43.025 1.00 63.50 327 ALA A CA 1
ATOM 2586 C C . ALA A 1 327 ? 20.064 6.846 43.942 1.00 63.50 327 ALA A C 1
ATOM 2588 O O . ALA A 1 327 ? 20.555 5.752 44.233 1.00 63.50 327 ALA A O 1
ATOM 2589 N N . PRO A 1 328 ? 20.595 8.004 44.383 1.00 59.28 328 PRO A N 1
ATOM 2590 C CA . PRO A 1 328 ? 21.709 8.011 45.317 1.00 59.28 328 PRO A CA 1
ATOM 2591 C C . PRO A 1 328 ? 21.281 7.211 46.544 1.00 59.28 328 PRO A C 1
ATOM 2593 O O . PRO A 1 328 ? 20.252 7.526 47.154 1.00 59.28 328 PRO A O 1
ATOM 2596 N N . GLN A 1 329 ? 22.038 6.159 46.877 1.00 54.38 329 GLN A N 1
ATOM 2597 C CA . GLN A 1 329 ? 21.925 5.541 48.190 1.00 54.38 329 GLN A CA 1
ATOM 2598 C C . GLN A 1 329 ? 22.071 6.690 49.179 1.00 54.38 329 GLN A C 1
ATOM 2600 O O . GLN A 1 329 ? 23.093 7.374 49.210 1.00 54.38 329 GLN A O 1
ATOM 2605 N N . ARG A 1 330 ? 20.995 6.983 49.914 1.00 51.28 330 ARG A N 1
ATOM 2606 C CA . ARG A 1 330 ? 21.123 7.783 51.120 1.00 51.28 330 ARG A CA 1
ATOM 2607 C C . ARG A 1 330 ? 21.974 6.925 52.031 1.00 51.28 330 ARG A C 1
ATOM 2609 O O . ARG A 1 330 ? 21.444 6.027 52.675 1.00 51.28 330 ARG A O 1
ATOM 2616 N N . ASP A 1 331 ? 23.279 7.159 51.999 1.00 50.03 331 ASP A N 1
ATOM 2617 C CA . ASP A 1 331 ? 24.155 6.736 53.068 1.00 50.03 331 ASP A CA 1
ATOM 2618 C C . ASP A 1 331 ? 23.542 7.342 54.329 1.00 50.03 331 ASP A C 1
ATOM 2620 O O . ASP A 1 331 ? 23.546 8.561 54.532 1.00 50.03 331 ASP A O 1
ATOM 2624 N N . GLU A 1 332 ? 22.894 6.486 55.119 1.00 49.69 332 GLU A N 1
ATOM 2625 C CA . GLU A 1 332 ? 22.678 6.735 56.531 1.00 49.69 332 GLU A CA 1
ATOM 2626 C C . GLU A 1 332 ? 24.062 7.032 57.094 1.00 49.69 332 GLU A C 1
ATOM 2628 O O . GLU A 1 332 ? 24.889 6.147 57.304 1.00 49.69 332 GLU A O 1
ATOM 2633 N N . TYR A 1 333 ? 24.343 8.326 57.218 1.00 47.44 333 TYR A N 1
ATOM 2634 C CA . TYR A 1 333 ? 25.544 8.860 57.825 1.00 47.44 333 TYR A CA 1
ATOM 2635 C C . TYR A 1 333 ? 25.444 8.579 59.325 1.00 47.44 333 TYR A C 1
ATOM 2637 O O . TYR A 1 333 ? 25.086 9.443 60.128 1.00 47.44 333 TYR A O 1
ATOM 2645 N N . ASP A 1 334 ? 25.697 7.329 59.691 1.00 45.88 334 ASP A N 1
ATOM 2646 C CA . ASP A 1 334 ? 25.736 6.887 61.070 1.00 45.88 334 ASP A CA 1
ATOM 2647 C C . ASP A 1 334 ? 27.095 7.303 61.658 1.00 45.88 334 ASP A C 1
ATOM 2649 O O . ASP A 1 334 ? 28.147 6.735 61.370 1.00 45.88 334 ASP A O 1
ATOM 2653 N N . GLY A 1 335 ? 27.067 8.402 62.413 1.00 45.00 335 GLY A N 1
ATOM 2654 C CA . GLY A 1 335 ? 28.023 8.757 63.463 1.00 45.00 335 GLY A CA 1
ATOM 2655 C C . GLY A 1 335 ? 29.520 8.588 63.177 1.00 45.00 335 GLY A C 1
ATOM 2656 O O . GLY A 1 335 ? 30.162 7.694 63.728 1.00 45.00 335 GLY A O 1
ATOM 2657 N N . TYR A 1 336 ? 30.137 9.543 62.476 1.00 38.06 336 TYR A N 1
ATOM 2658 C CA . TYR A 1 336 ? 31.598 9.682 62.492 1.00 38.06 336 TYR A CA 1
ATOM 2659 C C . TYR A 1 336 ? 32.056 10.296 63.831 1.00 38.06 336 TYR A C 1
ATOM 2661 O O . TYR A 1 336 ? 31.934 11.503 64.054 1.00 38.06 336 TYR A O 1
ATOM 2669 N N . ARG A 1 337 ? 32.584 9.469 64.745 1.00 39.62 337 ARG A N 1
ATOM 2670 C CA . ARG A 1 337 ? 33.380 9.932 65.898 1.00 39.62 337 ARG A CA 1
ATOM 2671 C C . ARG A 1 337 ? 34.816 10.222 65.435 1.00 39.62 337 ARG A C 1
ATOM 2673 O O . ARG A 1 337 ? 35.402 9.376 64.763 1.00 39.62 337 ARG A O 1
ATOM 2680 N N . PRO A 1 338 ? 35.423 11.360 65.813 1.00 38.72 338 PRO A N 1
ATOM 2681 C CA . PRO A 1 338 ? 36.807 11.643 65.465 1.00 38.72 338 PRO A CA 1
ATOM 2682 C C . PRO A 1 338 ? 37.737 10.793 66.337 1.00 38.72 338 PRO A C 1
ATOM 2684 O O . PRO A 1 338 ? 37.716 10.899 67.563 1.00 38.72 338 PRO A O 1
ATOM 2687 N N . VAL A 1 339 ? 38.568 9.965 65.703 1.00 41.44 339 VAL A N 1
ATOM 2688 C CA . VAL A 1 339 ? 39.726 9.340 66.351 1.00 41.44 339 VAL A CA 1
ATOM 2689 C C . VAL A 1 339 ? 40.988 10.002 65.814 1.00 41.44 339 VAL A C 1
ATOM 2691 O O . VAL A 1 339 ? 41.162 10.211 64.616 1.00 41.44 339 VAL A O 1
ATOM 2694 N N . SER A 1 340 ? 41.820 10.387 66.768 1.00 37.47 340 SER A N 1
ATOM 2695 C CA . SER A 1 340 ? 43.050 11.155 66.672 1.00 37.47 340 SER A CA 1
ATOM 2696 C C . SER A 1 340 ? 44.148 10.524 65.815 1.00 37.47 340 SER A C 1
ATOM 2698 O O . SER A 1 340 ? 44.371 9.318 65.855 1.00 37.47 340 SER A O 1
ATOM 2700 N N . ASN A 1 341 ? 44.887 11.417 65.149 1.00 39.84 341 ASN A N 1
ATOM 2701 C CA . ASN A 1 341 ? 46.286 11.352 64.719 1.00 39.84 341 ASN A CA 1
ATOM 2702 C C . ASN A 1 341 ? 47.093 10.108 65.128 1.00 39.84 341 ASN A C 1
ATOM 2704 O O . ASN A 1 341 ? 47.378 9.926 66.308 1.00 39.84 341 ASN A O 1
ATOM 2708 N N . HIS A 1 342 ? 47.645 9.403 64.136 1.00 38.41 342 HIS A N 1
ATOM 2709 C CA . HIS A 1 342 ? 49.086 9.136 64.090 1.00 38.41 342 HIS A CA 1
ATOM 2710 C C . HIS A 1 342 ? 49.550 8.655 62.703 1.00 38.41 342 HIS A C 1
ATOM 2712 O O . HIS A 1 342 ? 48.986 7.728 62.142 1.00 38.41 342 HIS A O 1
ATOM 2718 N N . CYS A 1 343 ? 50.608 9.319 62.219 1.00 37.97 343 CYS A N 1
ATOM 2719 C CA . CYS A 1 343 ? 51.735 8.838 61.408 1.00 37.97 343 CYS A CA 1
ATOM 2720 C C . CYS A 1 343 ? 51.488 7.837 60.264 1.00 37.97 343 CYS A C 1
ATOM 2722 O O . CYS A 1 343 ? 51.122 6.703 60.520 1.00 37.97 343 CYS A O 1
ATOM 2724 N N . PHE A 1 344 ? 51.887 8.203 59.037 1.00 36.69 344 PHE A N 1
ATOM 2725 C CA . PHE A 1 344 ? 52.950 7.545 58.237 1.00 36.69 344 PHE A CA 1
ATOM 2726 C C . PHE A 1 344 ? 53.039 8.241 56.857 1.00 36.69 344 PHE A C 1
ATOM 2728 O O . PHE A 1 344 ? 52.111 8.188 56.064 1.00 36.69 344 PHE A O 1
ATOM 2735 N N . ARG A 1 345 ? 54.021 9.137 56.675 1.00 34.81 345 ARG A N 1
ATOM 2736 C CA . ARG A 1 345 ? 55.193 9.009 55.775 1.00 34.81 345 ARG A CA 1
ATOM 2737 C C . ARG A 1 345 ? 54.880 8.753 54.289 1.00 34.81 345 ARG A C 1
ATOM 2739 O O . ARG A 1 345 ? 54.630 7.627 53.880 1.00 34.81 345 ARG A O 1
ATOM 2746 N N . GLU A 1 346 ? 55.048 9.812 53.497 1.00 38.38 346 GLU A N 1
ATOM 2747 C CA . GLU A 1 346 ? 55.284 9.767 52.049 1.00 38.38 346 GLU A CA 1
ATOM 2748 C C . GLU A 1 346 ? 56.580 9.013 51.706 1.00 38.38 346 GLU A C 1
ATOM 2750 O O . GLU A 1 346 ? 57.574 9.103 52.440 1.00 38.38 346 GLU A O 1
ATOM 2755 N N . PRO A 1 347 ? 56.617 8.387 50.520 1.00 42.97 347 PRO A N 1
ATOM 2756 C CA . PRO A 1 347 ? 57.788 8.533 49.673 1.00 42.97 347 PRO A CA 1
ATOM 2757 C C . PRO A 1 347 ? 57.447 8.990 48.247 1.00 42.97 347 PRO A C 1
ATOM 2759 O O . PRO A 1 347 ? 56.335 8.866 47.742 1.00 42.97 347 PRO A O 1
ATOM 2762 N N . ALA A 1 348 ? 58.472 9.573 47.639 1.00 38.66 348 ALA A N 1
ATOM 2763 C CA . ALA A 1 348 ? 58.468 10.419 46.462 1.00 38.66 348 ALA A CA 1
ATOM 2764 C C . ALA A 1 348 ? 58.337 9.691 45.106 1.00 38.66 348 ALA A C 1
ATOM 2766 O O . ALA A 1 348 ? 58.757 8.550 44.973 1.00 38.66 348 ALA A O 1
ATOM 2767 N N . LYS A 1 349 ? 57.859 10.472 44.118 1.00 43.84 349 LYS A N 1
ATOM 2768 C CA . LYS A 1 349 ? 58.241 10.566 42.685 1.00 43.84 349 LYS A CA 1
ATOM 2769 C C . LYS A 1 349 ? 58.409 9.267 41.874 1.00 43.84 349 LYS A C 1
ATOM 2771 O O . LYS A 1 349 ? 59.325 8.509 42.133 1.00 43.84 349 LYS A O 1
ATOM 2776 N N . ASP A 1 350 ? 57.696 9.169 40.742 1.00 38.53 350 ASP A N 1
ATOM 2777 C CA . ASP A 1 350 ? 58.369 9.233 39.432 1.00 38.53 350 ASP A CA 1
ATOM 2778 C C . ASP A 1 350 ? 57.437 9.419 38.218 1.00 38.53 350 ASP A C 1
ATOM 2780 O O . ASP A 1 350 ? 56.258 9.073 38.222 1.00 38.53 350 ASP A O 1
ATOM 2784 N N . LYS A 1 351 ? 58.015 10.053 37.189 1.00 44.31 351 LYS A N 1
ATOM 2785 C CA . LYS A 1 351 ? 57.457 10.419 35.876 1.00 44.31 351 LYS A CA 1
ATOM 2786 C C . LYS A 1 351 ? 57.555 9.260 34.868 1.00 44.31 351 LYS A C 1
ATOM 2788 O O . LYS A 1 351 ? 58.576 8.589 34.859 1.00 44.31 351 LYS A O 1
ATOM 2793 N N . ALA A 1 352 ? 56.597 9.170 33.933 1.00 38.41 352 ALA A N 1
ATOM 2794 C CA . ALA A 1 352 ? 56.735 8.853 32.485 1.00 38.41 352 ALA A CA 1
ATOM 2795 C C . ALA A 1 352 ? 55.331 8.482 31.942 1.00 38.41 352 ALA A C 1
ATOM 2797 O O . ALA A 1 352 ? 54.687 7.613 32.510 1.00 38.41 352 ALA A O 1
ATOM 2798 N N . ALA A 1 353 ? 54.675 9.173 31.000 1.00 45.94 353 ALA A N 1
ATOM 2799 C CA . ALA A 1 353 ? 55.004 9.470 29.599 1.00 45.94 353 ALA A CA 1
ATOM 2800 C C . ALA A 1 353 ? 55.268 8.217 28.750 1.00 45.94 353 ALA A C 1
ATOM 2802 O O . ALA A 1 353 ? 56.415 7.818 28.707 1.00 45.94 353 ALA A O 1
ATOM 2803 N N . TRP A 1 354 ? 54.254 7.671 28.056 1.00 39.72 354 TRP A N 1
ATOM 2804 C CA . TRP A 1 354 ? 54.379 6.931 26.781 1.00 39.72 354 TRP A CA 1
ATOM 2805 C C . TRP A 1 354 ? 53.016 6.863 26.054 1.00 39.72 354 TRP A C 1
ATOM 2807 O O . TRP A 1 354 ? 52.068 6.259 26.546 1.00 39.72 354 TRP A O 1
ATOM 2817 N N . LEU A 1 355 ? 52.949 7.459 24.863 1.00 39.00 355 LEU A N 1
ATOM 2818 C CA . LEU A 1 355 ? 52.061 7.089 23.752 1.00 39.00 355 LEU A CA 1
ATOM 2819 C C . LEU A 1 355 ? 52.950 7.022 22.506 1.00 39.00 355 LEU A C 1
ATOM 2821 O O . LEU A 1 355 ? 53.822 7.884 22.350 1.00 39.00 355 LEU A O 1
ATOM 2825 N N . PRO A 1 356 ? 52.713 6.053 21.611 1.00 60.22 356 PRO A N 1
ATOM 2826 C CA . PRO A 1 356 ? 52.778 6.404 20.199 1.00 60.22 356 PRO A CA 1
ATOM 2827 C C . PRO A 1 356 ? 51.650 5.814 19.336 1.00 60.22 356 PRO A C 1
ATOM 2829 O O . PRO A 1 356 ? 51.208 4.686 19.546 1.00 60.22 356 PRO A O 1
ATOM 2832 N N . THR A 1 357 ? 51.338 6.631 18.318 1.00 51.81 357 THR A N 1
ATOM 2833 C CA . THR A 1 357 ? 50.784 6.379 16.967 1.00 51.81 357 THR A CA 1
ATOM 2834 C C . THR A 1 357 ? 49.375 5.844 16.799 1.00 51.81 357 THR A C 1
ATOM 2836 O O . THR A 1 357 ? 49.137 4.661 17.118 1.00 51.81 357 THR A O 1
#

Secondary structure (DSSP, 8-state):
-EEEEEEES-SS-HHHHHHHHHHHHHHHHHHHTTT-SS-EEEEEEGGGGGGG---TT-HHHHHHHHHHHHH-SEEEEEE-TT--TTSGGGHHHHHHHHHHHHHT-EEEEEETHHHHHHHHHHHTT---EESS-TT-B-GGGTHHHHTTTTS---TTEEEEBTTT-EEEEEEGGGTEEEEEEE-SEEEGGGHHHHTTS---------TT----STTEEEEEEPGGGTT-GGGTT-S-SEEEEE---SEEE-HHHHHHSSS--EEEEE-SSSEEEEEETTEEEESSB--TTSHHHHHHHHHHHHHHHHHHHHHHHHHHHHHHHHHHHTS------------------------------

Sequence (357 aa):
MLIVIVDAFDDEKAEDRRQFAAFERSCRAAIAVSGAGDPQIRVVQRKEIAQYTYSEADTAGSTSGLKAFDRVDIFLIAASARLLPWEEASQDLYLLLKMCFFTKKCVFGAGSVAQFLAFLCTGRGIDVHPVNGREGGSLGDLDAHEMAARVVFPRKDVLLDCESGDLFMYQHRRHRWAPFCAVGSKKKSRQRKATRRHQARVTAPSSHVYLSKSDETLCRVVNQHSRHPVFRGLNALDHVVRNRPSWMLDGRALRRAKHRPEILAESALAPLVLQYYNFVATHFDVSAEYAAAALMLRNYLQHTVFNHHVGKASRVEREDAVARAHAPQRDEYDGYRPVSNHCFREPAKDKAAWLPT

Foldseek 3Di:
DEEEEEQAEDPPDPVSVVLSVQQVVLLVVLLVPLPLPDYHYHYYYLVRLLLLAADPVDVPSRVRNVVVVVPHQEYEYEHALADALQDPSCPSVLRSVLCCQVVVHFYEYEACVVLSVLQCQKVVSAHAHAPCDDLFDAPVCCVVVLVVPPDDDDQRYWGAHQAQQWTWGQDPVVSDTDTDIGSQKHFPPPVVVPPPPDQDCPPPPPPDDDDPDPQKFWKFFDPVLCVPLLQPPPPHRIFIFGADHRIAGDPVSLCVTPQRWDQGIATSVHGAWTHRRSHIYGNTGAGVVRVRSSSSSSSSSSVSSVVVVVVVVVVVVVVVVVCVVPDPPPPPPPDDDDDDDDDDDDDDDDDDDDDDD

Organism: NCBI:txid2315210

Radius of gyration: 27.78 Å; chains: 1; bounding box: 81×48×98 Å